Protein AF-A0A7U6GD95-F1 (afdb_monomer_lite)

Organism: Caldisericum exile (strain DSM 21853 / NBRC 104410 / AZM16c01) (NCBI:txid511051)

Foldseek 3Di:
DDPVPDPPVVLVCVQLVLLVCLQVLLVCLQPDFADDPHFLDDPLLNVDRVLSNVLSNVLSVLSNVVSVVSVVVSVVCVVLVPDPVVSVCCSPVVVVVSSVVSRVSSVVVSCVVVVVPDPAPPCPPVNVVVVVVVLVVVLVVLVVVLVVPPVADPVSNVLSVVSNVVSVVVVVVVVVCVVVPPDPNHPVCVVCVVVVVVCVVVSVVVSVVVVSVRVD

InterPro domains:
  IPR025962 SdpI/YhfL-like [PF13630] (32-106)

Radius of gyration: 19.95 Å; chains: 1; bounding box: 53×30×54 Å

Sequence (216 aa):
MSFKDLPFLDVFLIYYLVPFILIIGGIGMLQVKQNEWFGLRTPATLSDPEVWDKANKVTAIWSIVVGIVLLPFNITSYLLKWPIWIQISLMIVIPIGLGIFGLIYSDRLKLQKNDITDKPFIISKSLVYAIFLISIFTIFVNISVFFVFLNSFIAVRICGMVVAILGIVFSILFLKDASLVDKDRTKNFEKHFLWFTIFTILWSLVSVGLAYVILR

Structure (mmCIF, N/CA/C/O backbone):
data_AF-A0A7U6GD95-F1
#
_entry.id   AF-A0A7U6GD95-F1
#
loop_
_atom_site.group_PDB
_atom_site.id
_atom_site.type_symbol
_atom_site.label_atom_id
_atom_site.label_alt_id
_atom_site.label_comp_id
_atom_site.label_asym_id
_atom_site.label_entity_id
_atom_site.label_seq_id
_atom_site.pdbx_PDB_ins_code
_atom_site.Cartn_x
_atom_site.Cartn_y
_atom_site.Cartn_z
_atom_site.occupancy
_atom_site.B_iso_or_equiv
_atom_site.auth_seq_id
_atom_site.auth_comp_id
_atom_site.auth_asym_id
_atom_site.auth_atom_id
_atom_site.pdbx_PDB_model_num
ATOM 1 N N . MET A 1 1 ? 21.225 8.082 -15.593 1.00 49.31 1 MET A N 1
ATOM 2 C CA . MET A 1 1 ? 21.919 6.823 -15.258 1.00 49.31 1 MET A CA 1
ATOM 3 C C . MET A 1 1 ? 21.091 5.682 -15.821 1.00 49.31 1 MET A C 1
ATOM 5 O O . MET A 1 1 ? 19.883 5.675 -15.599 1.00 49.31 1 MET A O 1
ATOM 9 N N . SER A 1 2 ? 21.679 4.824 -16.650 1.00 50.16 2 SER A N 1
ATOM 10 C CA . SER A 1 2 ? 20.979 3.688 -17.259 1.00 50.16 2 SER A CA 1
ATOM 11 C C . SER A 1 2 ? 20.877 2.549 -16.241 1.00 50.16 2 SER A C 1
ATOM 13 O O . SER A 1 2 ? 21.751 2.400 -15.395 1.00 50.16 2 SER A O 1
ATOM 15 N N . PHE A 1 3 ? 19.840 1.706 -16.324 1.00 51.22 3 PHE A N 1
ATOM 16 C CA . PHE A 1 3 ? 19.663 0.537 -15.439 1.00 51.22 3 PHE A CA 1
ATOM 17 C C . PHE A 1 3 ? 20.840 -0.452 -15.514 1.00 51.22 3 PHE A C 1
ATOM 19 O O . PHE A 1 3 ? 21.040 -1.262 -14.619 1.00 51.22 3 PHE A O 1
ATOM 26 N N . LYS A 1 4 ? 21.624 -0.375 -16.594 1.00 54.81 4 LYS A N 1
ATOM 27 C CA . LYS A 1 4 ? 22.848 -1.160 -16.789 1.00 54.81 4 LYS A CA 1
ATOM 28 C C . LYS A 1 4 ? 24.001 -0.718 -15.882 1.00 54.81 4 LYS A C 1
ATOM 30 O O . LYS A 1 4 ? 24.933 -1.492 -15.705 1.00 54.81 4 LYS A O 1
ATOM 35 N N . ASP A 1 5 ? 23.929 0.497 -15.339 1.00 62.84 5 ASP A N 1
ATOM 36 C CA . ASP A 1 5 ? 25.022 1.130 -14.597 1.00 62.84 5 ASP A CA 1
ATOM 37 C C . ASP A 1 5 ? 24.849 0.982 -13.076 1.00 62.84 5 ASP A C 1
ATOM 39 O O . ASP A 1 5 ? 25.781 1.253 -12.323 1.00 62.84 5 ASP A O 1
ATOM 43 N N . LEU A 1 6 ? 23.659 0.570 -12.617 1.00 61.88 6 LEU A N 1
ATOM 44 C CA . LEU A 1 6 ? 23.408 0.263 -11.212 1.00 61.88 6 LEU A CA 1
ATOM 45 C C . LEU A 1 6 ? 23.772 -1.201 -10.936 1.00 61.88 6 LEU A C 1
ATOM 47 O O . LEU A 1 6 ? 23.336 -2.084 -11.685 1.00 61.88 6 LEU A O 1
ATOM 51 N N . PRO A 1 7 ? 24.523 -1.489 -9.860 1.00 71.62 7 PRO A N 1
ATOM 52 C CA . PRO A 1 7 ? 24.765 -2.855 -9.432 1.00 71.62 7 PRO A CA 1
ATOM 53 C C . PRO A 1 7 ? 23.431 -3.579 -9.261 1.00 71.62 7 PRO A C 1
ATOM 55 O O . PRO A 1 7 ? 22.519 -3.079 -8.602 1.00 71.62 7 PRO A O 1
ATOM 58 N N . PHE A 1 8 ? 23.321 -4.779 -9.836 1.00 66.38 8 PHE A N 1
ATOM 59 C CA . PHE A 1 8 ? 22.145 -5.646 -9.697 1.00 66.38 8 PHE A CA 1
ATOM 60 C C . PHE A 1 8 ? 21.680 -5.758 -8.235 1.00 66.38 8 PHE A C 1
ATOM 62 O O . PHE A 1 8 ? 20.483 -5.763 -7.963 1.00 66.38 8 PHE A O 1
ATOM 69 N N . LEU A 1 9 ? 22.639 -5.774 -7.306 1.00 70.56 9 LEU A N 1
ATOM 70 C CA . LEU A 1 9 ? 22.416 -5.849 -5.869 1.00 70.56 9 LEU A CA 1
ATOM 71 C C . LEU A 1 9 ? 21.641 -4.645 -5.299 1.00 70.56 9 LEU A C 1
ATOM 73 O O . LEU A 1 9 ? 20.765 -4.844 -4.464 1.00 70.56 9 LEU A O 1
ATOM 77 N N . ASP A 1 10 ? 21.918 -3.424 -5.761 1.00 69.38 10 ASP A N 1
ATOM 78 C CA . ASP A 1 10 ? 21.345 -2.192 -5.194 1.00 69.38 10 ASP A CA 1
ATOM 79 C C . ASP A 1 10 ? 19.882 -2.024 -5.602 1.00 69.38 10 ASP A C 1
ATOM 81 O O . ASP A 1 10 ? 19.007 -1.729 -4.788 1.00 69.38 10 ASP A O 1
ATOM 85 N N . VAL A 1 11 ? 19.616 -2.299 -6.878 1.00 66.62 11 VAL A N 1
ATOM 86 C CA . VAL A 1 11 ? 18.275 -2.415 -7.454 1.00 66.62 11 VAL A CA 1
ATOM 87 C C . VAL A 1 11 ? 17.499 -3.474 -6.675 1.00 66.62 11 VAL A C 1
ATOM 89 O O . VAL A 1 11 ? 16.437 -3.191 -6.127 1.00 66.62 11 VAL A O 1
ATOM 92 N N . PHE A 1 12 ? 18.056 -4.677 -6.547 1.00 72.00 12 PHE A N 1
ATOM 93 C CA . PHE A 1 12 ? 17.405 -5.778 -5.848 1.00 72.00 12 PHE A CA 1
ATOM 94 C C . PHE A 1 12 ? 17.077 -5.401 -4.392 1.00 72.00 12 PHE A C 1
ATOM 96 O O . PHE A 1 12 ? 15.914 -5.429 -3.999 1.00 72.00 12 PHE A O 1
ATOM 103 N N . LEU A 1 13 ? 18.046 -4.945 -3.600 1.00 76.81 13 LEU A N 1
ATOM 104 C CA . LEU A 1 13 ? 17.827 -4.598 -2.192 1.00 76.81 13 LEU A CA 1
ATOM 105 C C . LEU A 1 13 ? 16.694 -3.585 -2.000 1.00 76.81 13 LEU A C 1
ATOM 107 O O . LEU A 1 13 ? 15.819 -3.809 -1.164 1.00 76.81 13 LEU A O 1
ATOM 111 N N . ILE A 1 14 ? 16.650 -2.526 -2.809 1.00 76.19 14 ILE A N 1
ATOM 112 C CA . ILE A 1 14 ? 15.602 -1.503 -2.711 1.00 76.19 14 ILE A CA 1
ATOM 113 C C . ILE A 1 14 ? 14.230 -2.079 -3.101 1.00 76.19 14 ILE A C 1
ATOM 115 O O . ILE A 1 14 ? 13.242 -1.825 -2.405 1.00 76.19 14 ILE A O 1
ATOM 119 N N . TYR A 1 15 ? 14.153 -2.900 -4.158 1.00 80.75 15 TYR A N 1
ATOM 120 C CA . TYR A 1 15 ? 12.879 -3.461 -4.629 1.00 80.75 15 TYR A CA 1
ATOM 121 C C . TYR A 1 15 ? 12.298 -4.543 -3.723 1.00 80.75 15 TYR A C 1
ATOM 123 O O . TYR A 1 15 ? 11.085 -4.749 -3.700 1.00 80.75 15 TYR A O 1
ATOM 131 N N . TYR A 1 16 ? 13.118 -5.237 -2.949 1.00 89.25 16 TYR A N 1
ATOM 132 C CA . TYR A 1 16 ? 12.609 -6.245 -2.023 1.00 89.25 16 TYR A CA 1
ATOM 133 C C . TYR A 1 16 ? 12.348 -5.681 -0.629 1.00 89.25 16 TYR A C 1
ATOM 135 O O . TYR A 1 16 ? 11.483 -6.200 0.078 1.00 89.25 16 TYR A O 1
ATOM 143 N N . LEU A 1 17 ? 13.005 -4.579 -0.256 1.00 90.00 17 LEU A N 1
ATOM 144 C CA . LEU A 1 17 ? 12.866 -3.982 1.068 1.00 90.00 17 LEU A CA 1
ATOM 145 C C . LEU A 1 17 ? 11.416 -3.606 1.394 1.00 90.00 17 LEU A C 1
ATOM 147 O O . LEU A 1 17 ? 10.918 -3.994 2.446 1.00 90.00 17 LEU A O 1
ATOM 151 N N . VAL A 1 18 ? 10.713 -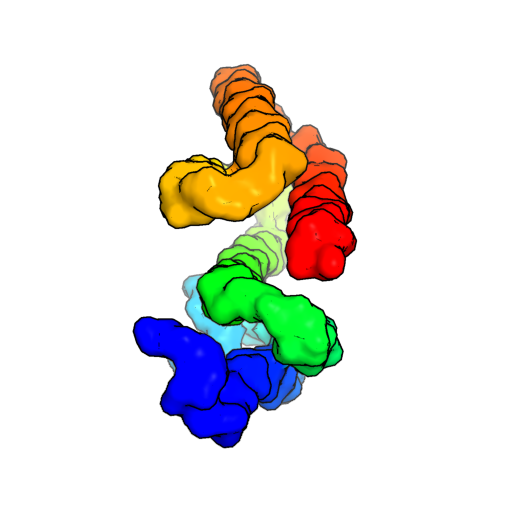2.899 0.503 1.00 90.81 18 VAL A N 1
ATOM 152 C CA . VAL A 1 18 ? 9.328 -2.463 0.773 1.00 90.81 18 VAL A CA 1
ATOM 153 C C . VAL A 1 18 ? 8.364 -3.652 0.938 1.00 90.81 18 VAL A C 1
ATOM 155 O O . VAL A 1 18 ? 7.685 -3.701 1.964 1.00 90.81 18 VAL A O 1
ATOM 158 N N . PRO A 1 19 ? 8.305 -4.644 0.024 1.00 93.12 19 PRO A N 1
ATOM 159 C CA . PRO A 1 19 ? 7.495 -5.846 0.222 1.00 93.12 19 PRO A CA 1
ATOM 160 C C . PRO A 1 19 ? 7.826 -6.588 1.519 1.00 93.12 19 PRO A C 1
ATOM 162 O O . PRO A 1 19 ? 6.913 -6.989 2.238 1.00 93.12 19 PRO A O 1
ATOM 165 N N . PHE A 1 20 ? 9.114 -6.725 1.858 1.00 95.12 20 PHE A N 1
ATOM 166 C CA . PHE A 1 20 ? 9.522 -7.365 3.108 1.00 95.12 20 PHE A CA 1
ATOM 167 C C . PHE A 1 20 ? 9.070 -6.576 4.336 1.00 95.12 20 PHE A C 1
ATOM 169 O O . PHE A 1 20 ? 8.547 -7.180 5.270 1.00 95.12 20 PHE A O 1
ATOM 176 N N . ILE A 1 21 ? 9.196 -5.247 4.332 1.00 95.38 21 ILE A N 1
ATOM 177 C CA . ILE A 1 21 ? 8.682 -4.389 5.408 1.00 95.38 21 ILE A CA 1
ATOM 178 C C . ILE A 1 21 ? 7.167 -4.560 5.554 1.00 95.38 21 ILE A C 1
ATOM 180 O O . ILE A 1 21 ? 6.685 -4.671 6.677 1.00 95.38 21 ILE A O 1
ATOM 184 N N . LEU A 1 22 ? 6.412 -4.624 4.454 1.00 95.81 22 LEU A N 1
ATOM 185 C CA . LEU A 1 22 ? 4.962 -4.832 4.504 1.00 95.81 22 LEU A CA 1
ATOM 186 C C . LEU A 1 22 ? 4.590 -6.203 5.081 1.00 95.81 22 LEU A C 1
ATOM 188 O O . LEU A 1 22 ? 3.677 -6.291 5.901 1.00 95.81 22 LEU A O 1
ATOM 192 N N . ILE A 1 23 ? 5.304 -7.263 4.693 1.00 97.50 23 ILE A N 1
ATOM 193 C CA . ILE A 1 23 ? 5.062 -8.623 5.193 1.00 97.50 23 ILE A CA 1
ATOM 194 C C . ILE A 1 23 ? 5.436 -8.723 6.671 1.00 97.50 23 ILE A C 1
ATOM 196 O O . ILE A 1 23 ? 4.603 -9.103 7.488 1.00 97.50 23 ILE A O 1
ATOM 200 N N . ILE A 1 24 ? 6.671 -8.368 7.032 1.00 97.50 24 ILE A N 1
ATOM 201 C CA . ILE A 1 24 ? 7.178 -8.476 8.407 1.00 97.50 24 ILE A CA 1
ATOM 202 C C . ILE A 1 24 ? 6.403 -7.530 9.326 1.00 97.50 24 ILE A C 1
ATOM 204 O O . ILE A 1 24 ? 5.964 -7.930 10.404 1.00 97.50 24 ILE A O 1
ATOM 208 N N . GLY A 1 25 ? 6.181 -6.292 8.880 1.00 96.38 25 GLY A N 1
ATOM 209 C CA . GLY A 1 25 ? 5.382 -5.303 9.593 1.00 96.38 25 GLY A CA 1
ATOM 210 C C . GLY A 1 25 ? 3.948 -5.780 9.798 1.00 96.38 25 GLY A C 1
ATOM 211 O O . GLY A 1 25 ? 3.444 -5.737 10.917 1.00 96.38 25 GLY A O 1
ATOM 212 N N . GLY A 1 26 ? 3.319 -6.324 8.754 1.00 97.19 26 GLY A N 1
ATOM 213 C CA . GLY A 1 26 ? 1.990 -6.917 8.847 1.00 97.19 26 GLY A CA 1
ATOM 214 C C . GLY A 1 26 ? 1.938 -8.094 9.825 1.00 97.19 26 GLY A C 1
ATOM 215 O O . GLY A 1 26 ? 1.063 -8.124 10.683 1.00 97.19 26 GLY A O 1
ATOM 216 N N . ILE A 1 27 ? 2.901 -9.020 9.789 1.00 97.69 27 ILE A N 1
ATOM 217 C CA . ILE A 1 27 ? 2.973 -10.135 10.752 1.00 97.69 27 ILE A CA 1
ATOM 218 C C . ILE A 1 27 ? 3.082 -9.604 12.186 1.00 97.69 27 ILE A C 1
ATOM 220 O O . ILE A 1 27 ? 2.337 -10.049 13.059 1.00 97.69 27 ILE A O 1
ATOM 224 N N . GLY A 1 28 ? 3.950 -8.618 12.429 1.00 96.75 28 GLY A N 1
ATOM 225 C CA . GLY A 1 28 ? 4.064 -7.981 13.741 1.00 96.75 28 GLY A CA 1
ATOM 226 C C . GLY A 1 28 ? 2.746 -7.344 14.192 1.00 96.75 28 GLY A C 1
ATOM 227 O O . GLY A 1 28 ? 2.348 -7.472 15.349 1.00 96.75 28 GLY A O 1
ATOM 228 N N . MET A 1 29 ? 2.030 -6.689 13.274 1.00 96.44 29 MET A N 1
ATOM 229 C CA . MET A 1 29 ? 0.760 -6.016 13.561 1.00 96.44 29 MET A CA 1
ATOM 230 C C . MET A 1 29 ? -0.361 -6.981 13.972 1.00 96.44 29 MET A C 1
ATOM 232 O O . MET A 1 29 ? -1.275 -6.562 14.677 1.00 96.44 29 MET A O 1
ATOM 236 N N . LEU A 1 30 ? -0.296 -8.263 13.590 1.00 95.31 30 LEU A N 1
ATOM 237 C CA . LEU A 1 30 ? -1.271 -9.277 14.018 1.00 95.31 30 LEU A CA 1
ATOM 238 C C . LEU A 1 30 ? -1.189 -9.602 15.514 1.00 95.31 30 LEU A C 1
ATOM 240 O O . LEU A 1 30 ? -2.166 -10.084 16.086 1.00 95.31 30 LEU A O 1
ATOM 244 N N . GLN A 1 31 ? -0.023 -9.392 16.126 1.00 94.19 31 GLN A N 1
ATOM 245 C CA . GLN A 1 31 ? 0.276 -9.840 17.489 1.00 94.19 31 GLN A CA 1
ATOM 246 C C . GLN A 1 31 ? 0.434 -8.681 18.477 1.00 94.19 31 GLN A C 1
ATOM 248 O O . GLN A 1 31 ? 0.415 -8.891 19.691 1.00 94.19 31 GLN A O 1
ATOM 253 N N . VAL A 1 32 ? 0.614 -7.457 17.977 1.00 95.19 32 VAL A N 1
ATOM 254 C CA . VAL A 1 32 ? 0.946 -6.314 18.822 1.00 95.19 32 VAL A CA 1
ATOM 255 C C . VAL A 1 32 ? -0.276 -5.801 19.591 1.00 95.19 32 VAL A C 1
ATOM 257 O O . VAL A 1 32 ? -1.321 -5.469 19.025 1.00 95.19 32 VAL A O 1
ATOM 260 N N . LYS A 1 33 ? -0.126 -5.681 20.913 1.00 96.75 33 LYS A N 1
ATOM 261 C CA . LYS A 1 33 ? -1.097 -4.973 21.758 1.00 96.75 33 LYS A CA 1
ATOM 262 C C . LYS A 1 33 ? -1.050 -3.468 21.488 1.00 96.75 33 LYS A C 1
ATOM 264 O O . LYS A 1 33 ? -0.074 -2.961 20.934 1.00 96.75 33 LYS A O 1
ATOM 269 N N . GLN A 1 34 ? -2.098 -2.759 21.901 1.00 97.00 34 GLN A N 1
ATOM 270 C CA . GLN A 1 34 ? -2.181 -1.304 21.776 1.00 97.00 34 GLN A CA 1
ATOM 271 C C . GLN A 1 34 ? -0.943 -0.622 22.369 1.00 97.00 34 GLN A C 1
ATOM 273 O O . GLN A 1 34 ? -0.564 -0.891 23.507 1.00 97.00 34 GLN A O 1
ATOM 278 N N . ASN A 1 35 ? -0.286 0.215 21.565 1.00 95.81 35 ASN A N 1
ATOM 279 C CA . ASN A 1 35 ? 0.927 0.936 21.935 1.00 95.81 35 ASN A CA 1
ATOM 280 C C . ASN A 1 35 ? 1.116 2.168 21.028 1.00 95.81 35 ASN A C 1
ATOM 282 O O . ASN A 1 35 ? 0.468 2.297 19.991 1.00 95.81 35 ASN A O 1
ATOM 286 N N . GLU A 1 36 ? 2.029 3.066 21.389 1.00 93.69 36 GLU A N 1
ATOM 287 C CA . GLU A 1 36 ? 2.243 4.323 20.653 1.00 93.69 36 GLU A CA 1
ATOM 288 C C . GLU A 1 36 ? 3.301 4.237 19.541 1.00 93.69 36 GLU A C 1
ATOM 290 O O . GLU A 1 36 ? 3.498 5.196 18.793 1.00 93.69 36 GLU A O 1
ATOM 295 N N . TRP A 1 37 ? 3.969 3.095 19.380 1.00 92.44 37 TRP A N 1
ATOM 296 C CA . TRP A 1 37 ? 5.176 2.965 18.558 1.00 92.44 37 TRP A CA 1
ATOM 297 C C . TRP A 1 37 ? 4.960 2.175 17.268 1.00 92.44 37 TRP A C 1
ATOM 299 O O . TRP A 1 37 ? 5.535 2.517 16.236 1.00 92.44 37 TRP A O 1
ATOM 309 N N . PHE A 1 38 ? 4.121 1.143 17.300 1.00 94.56 38 PHE A N 1
ATOM 310 C CA . PHE A 1 38 ? 4.011 0.160 16.232 1.00 94.56 38 PHE A CA 1
ATOM 311 C C . PHE A 1 38 ? 2.559 -0.225 15.948 1.00 94.56 38 PHE A C 1
ATOM 313 O O . PHE A 1 38 ? 1.797 -0.510 16.870 1.00 94.56 38 PHE A O 1
ATOM 320 N N . GLY A 1 39 ? 2.209 -0.263 14.660 1.00 94.81 39 GLY A N 1
ATOM 321 C CA . GLY A 1 39 ? 0.867 -0.547 14.154 1.00 94.81 39 GLY A CA 1
ATOM 322 C C . GLY A 1 39 ? 0.173 0.658 13.518 1.00 94.81 39 GLY A C 1
ATOM 323 O O . GLY A 1 39 ? 0.759 1.726 13.322 1.00 94.81 39 GLY A O 1
ATOM 324 N N . LEU A 1 40 ? -1.099 0.471 13.176 1.00 95.75 40 LEU A N 1
ATOM 325 C CA . LEU A 1 40 ? -1.988 1.512 12.687 1.00 95.75 40 LEU A CA 1
ATOM 326 C C . LEU A 1 40 ? -2.364 2.435 13.852 1.00 95.75 40 LEU A C 1
ATOM 328 O O . LEU A 1 40 ? -3.197 2.093 14.694 1.00 95.75 40 LEU A O 1
ATOM 332 N N . ARG A 1 41 ? -1.742 3.614 13.884 1.00 94.38 41 ARG A N 1
ATOM 333 C CA . ARG A 1 41 ? -1.883 4.612 14.949 1.00 94.38 41 ARG A CA 1
ATOM 334 C C . ARG A 1 41 ? -2.751 5.764 14.474 1.00 94.38 41 ARG A C 1
ATOM 336 O O . ARG A 1 41 ? -2.276 6.698 13.835 1.00 94.38 41 ARG A O 1
ATOM 343 N N . THR A 1 42 ? -4.032 5.676 14.779 1.00 94.44 42 THR A N 1
ATOM 344 C CA . THR A 1 42 ? -5.013 6.721 14.501 1.00 94.44 42 THR A CA 1
ATOM 345 C C . THR A 1 42 ? -5.647 7.144 15.820 1.00 94.44 42 THR A C 1
ATOM 347 O O . THR A 1 42 ? -5.629 6.372 16.785 1.00 94.44 42 THR A O 1
ATOM 350 N N . PRO A 1 43 ? -6.247 8.343 15.905 1.00 94.62 43 PRO A N 1
ATOM 351 C CA . PRO A 1 43 ? -7.011 8.725 17.090 1.00 94.62 43 PRO A CA 1
ATOM 352 C C . PRO A 1 43 ? -8.110 7.711 17.441 1.00 94.62 43 PRO A C 1
ATOM 354 O O . PRO A 1 43 ? -8.476 7.577 18.606 1.00 94.62 43 PRO A O 1
ATOM 357 N N . ALA A 1 44 ? -8.636 6.980 16.449 1.00 92.00 44 ALA A N 1
ATOM 358 C CA . ALA A 1 44 ? -9.592 5.908 16.674 1.00 92.00 44 ALA A CA 1
ATOM 359 C C . ALA A 1 44 ? -8.944 4.679 17.328 1.00 92.00 44 ALA A C 1
ATOM 361 O O . ALA A 1 44 ? -9.407 4.254 18.388 1.00 92.00 44 ALA A O 1
ATOM 362 N N . THR A 1 45 ? -7.857 4.146 16.759 1.00 95.56 45 THR A N 1
ATOM 363 C CA . THR A 1 45 ? -7.190 2.952 17.304 1.00 95.56 45 THR A CA 1
ATOM 364 C C . THR A 1 45 ? -6.512 3.213 18.645 1.00 95.56 45 THR A C 1
ATOM 366 O O . THR A 1 45 ? -6.513 2.338 19.498 1.00 95.56 45 THR A O 1
ATOM 369 N N . LEU A 1 46 ? -5.960 4.403 18.886 1.00 96.31 46 LEU A N 1
ATOM 370 C CA . LEU A 1 46 ? -5.309 4.735 20.161 1.00 96.31 46 LEU A CA 1
ATOM 371 C C . LEU A 1 46 ? -6.304 4.997 21.299 1.00 96.31 46 LEU A C 1
ATOM 373 O O . LEU A 1 46 ? -5.948 4.860 22.462 1.00 96.31 46 LEU A O 1
ATOM 377 N N . SER A 1 47 ? -7.556 5.336 20.984 1.00 96.06 47 SER A N 1
ATOM 378 C CA . SER A 1 47 ? -8.578 5.574 22.011 1.00 96.06 47 SER A CA 1
ATOM 379 C C . SER A 1 47 ? -9.239 4.306 22.555 1.00 96.06 47 SER A C 1
ATOM 381 O O . SER A 1 47 ? -9.859 4.364 23.611 1.00 96.06 47 SER A O 1
ATOM 383 N N . ASP A 1 48 ? -9.149 3.182 21.836 1.00 95.81 48 ASP A N 1
ATOM 384 C CA . ASP A 1 48 ? -9.923 1.982 22.152 1.00 95.81 48 ASP A CA 1
ATOM 385 C C . ASP A 1 48 ? -9.162 0.692 21.776 1.00 95.81 48 ASP A C 1
ATOM 387 O O . ASP A 1 48 ? -8.906 0.463 20.587 1.00 95.81 48 ASP A O 1
ATOM 391 N N . PRO A 1 49 ? -8.829 -0.179 22.753 1.00 96.62 49 PRO A N 1
ATOM 392 C CA . PRO A 1 49 ? -8.095 -1.423 22.510 1.00 96.62 49 PRO A CA 1
ATOM 393 C C . PRO A 1 49 ? -8.788 -2.400 21.550 1.00 96.62 49 PRO A C 1
ATOM 395 O O . PRO A 1 49 ? -8.122 -3.166 20.855 1.00 96.62 49 PRO A O 1
ATOM 398 N N . GLU A 1 50 ? -10.119 -2.402 21.493 1.00 96.00 50 GLU A N 1
ATOM 399 C CA . GLU A 1 50 ? -10.870 -3.296 20.608 1.00 96.00 50 GLU A CA 1
ATOM 400 C C . GLU A 1 50 ? -10.831 -2.797 19.158 1.00 96.00 50 GLU A C 1
ATOM 402 O O . GLU A 1 50 ? -10.644 -3.583 18.224 1.00 96.00 50 GLU A O 1
ATOM 407 N N . VAL A 1 51 ? -10.960 -1.478 18.966 1.00 95.94 51 VAL A N 1
ATOM 408 C CA . VAL A 1 51 ? -10.794 -0.837 17.651 1.00 95.94 51 VAL A CA 1
ATOM 409 C C . VAL A 1 51 ? -9.358 -1.016 17.169 1.00 95.94 51 VAL A C 1
ATOM 411 O O . VAL A 1 51 ? -9.151 -1.326 15.995 1.00 95.94 51 VAL A O 1
ATOM 414 N N . TRP A 1 52 ? -8.374 -0.885 18.067 1.00 97.50 52 TRP A N 1
ATOM 415 C CA . TRP A 1 52 ? -6.974 -1.189 17.779 1.00 97.50 52 TRP A CA 1
ATOM 416 C C . TRP A 1 52 ? -6.805 -2.596 17.216 1.00 97.50 52 TRP A C 1
ATOM 418 O O . TRP A 1 52 ? -6.251 -2.739 16.127 1.00 97.50 52 TRP A O 1
ATOM 428 N N . ASP A 1 53 ? -7.275 -3.614 17.940 1.00 96.94 53 ASP A N 1
ATOM 429 C CA . ASP A 1 53 ? -7.083 -5.022 17.584 1.00 96.94 53 ASP A CA 1
ATOM 430 C C . ASP A 1 53 ? -7.712 -5.344 16.222 1.00 96.94 53 ASP A C 1
ATOM 432 O O . ASP A 1 53 ? -7.043 -5.862 15.324 1.00 96.94 53 ASP A O 1
ATOM 436 N N . LYS A 1 54 ? -8.970 -4.939 16.013 1.00 95.44 54 LYS A N 1
ATOM 437 C CA . LYS A 1 54 ? -9.684 -5.168 14.749 1.00 95.44 54 LYS A CA 1
ATOM 438 C C . LYS A 1 54 ? -9.037 -4.426 13.576 1.00 95.44 54 LYS A C 1
ATOM 440 O O . LYS A 1 54 ? -8.843 -5.016 12.511 1.00 95.44 54 LYS A O 1
ATOM 445 N N . ALA A 1 55 ? -8.697 -3.147 13.744 1.00 95.50 55 ALA A N 1
ATOM 446 C CA . ALA A 1 55 ? -8.130 -2.335 12.668 1.00 95.50 55 ALA A CA 1
ATOM 447 C C . ALA A 1 55 ? -6.711 -2.777 12.289 1.00 95.50 55 ALA A C 1
ATOM 449 O O . ALA A 1 55 ? -6.398 -2.878 11.097 1.00 95.50 55 ALA A O 1
ATOM 450 N N . ASN A 1 56 ? -5.872 -3.091 13.282 1.00 96.88 56 ASN A N 1
ATOM 451 C CA . ASN A 1 56 ? -4.525 -3.597 13.046 1.00 96.88 56 ASN A CA 1
ATOM 452 C C . ASN A 1 56 ? -4.554 -4.963 12.372 1.00 96.88 56 ASN A C 1
ATOM 454 O O . ASN A 1 56 ? -3.838 -5.129 11.394 1.00 96.88 56 ASN A O 1
ATOM 458 N N . LYS A 1 57 ? -5.417 -5.899 12.792 1.00 95.69 57 LYS A N 1
ATOM 459 C CA . LYS A 1 57 ? -5.524 -7.219 12.146 1.00 95.69 57 LYS A CA 1
ATOM 460 C C . LYS A 1 57 ? -5.905 -7.126 10.673 1.00 95.69 57 LYS A C 1
ATOM 462 O O . LYS A 1 57 ? -5.272 -7.759 9.835 1.00 95.69 57 LYS A O 1
ATOM 467 N N . VAL A 1 58 ? -6.902 -6.312 10.334 1.00 92.81 58 VAL A N 1
ATOM 468 C CA . VAL A 1 58 ? -7.323 -6.153 8.933 1.00 92.81 58 VAL A CA 1
ATOM 469 C C . VAL A 1 58 ? -6.232 -5.471 8.104 1.00 92.81 58 VAL A C 1
ATOM 471 O O . VAL A 1 58 ? -5.878 -5.960 7.033 1.00 92.81 58 VAL A O 1
ATOM 474 N N . THR A 1 59 ? -5.645 -4.385 8.610 1.00 93.69 59 THR A N 1
ATOM 475 C CA . THR A 1 59 ? -4.561 -3.667 7.914 1.00 93.69 59 THR A CA 1
ATOM 476 C C . THR A 1 59 ? -3.298 -4.526 7.783 1.00 93.69 59 THR A C 1
ATOM 478 O O . THR A 1 59 ? -2.604 -4.457 6.768 1.00 93.69 59 THR A O 1
ATOM 481 N N . ALA A 1 60 ? -3.020 -5.375 8.773 1.00 96.38 60 ALA A N 1
ATOM 482 C CA . ALA A 1 60 ? -1.940 -6.352 8.767 1.00 96.38 60 ALA A CA 1
ATOM 483 C C . ALA A 1 60 ? -2.121 -7.392 7.663 1.00 96.38 60 ALA A C 1
ATOM 485 O O . ALA A 1 60 ? -1.209 -7.592 6.865 1.00 96.38 60 ALA A O 1
ATOM 486 N N . ILE A 1 61 ? -3.305 -8.011 7.580 1.00 92.62 61 ILE A N 1
ATOM 487 C CA . ILE A 1 61 ? -3.627 -8.997 6.540 1.00 92.62 61 ILE A CA 1
ATOM 488 C C . ILE A 1 61 ? -3.436 -8.374 5.157 1.00 92.62 61 ILE A C 1
ATOM 490 O O . ILE A 1 61 ? -2.748 -8.951 4.317 1.00 92.62 61 ILE A O 1
ATOM 494 N N . TRP A 1 62 ? -3.973 -7.173 4.929 1.00 91.44 62 TRP A N 1
ATOM 495 C CA . TRP A 1 62 ? -3.812 -6.487 3.647 1.00 91.44 62 TRP A CA 1
ATOM 496 C C . TRP A 1 62 ? -2.360 -6.117 3.346 1.00 91.44 62 TRP A C 1
ATOM 498 O O . TRP A 1 62 ? -1.921 -6.307 2.215 1.00 91.44 62 TRP A O 1
ATOM 508 N N . SER A 1 63 ? -1.590 -5.666 4.339 1.00 94.12 63 SER A N 1
ATOM 509 C CA . SER A 1 63 ? -0.150 -5.414 4.179 1.00 94.12 63 SER A CA 1
ATOM 510 C C . SER A 1 63 ? 0.610 -6.679 3.769 1.00 94.12 63 SER A C 1
ATOM 512 O O . SER A 1 63 ? 1.408 -6.631 2.834 1.00 94.12 63 SER A O 1
ATOM 514 N N . ILE A 1 64 ? 0.319 -7.821 4.403 1.00 94.50 64 ILE A N 1
ATOM 515 C CA . ILE A 1 64 ? 0.931 -9.114 4.062 1.00 94.50 64 ILE A CA 1
ATOM 516 C C . ILE A 1 64 ? 0.561 -9.521 2.635 1.00 94.50 64 ILE A C 1
ATOM 518 O O . ILE A 1 64 ? 1.450 -9.827 1.843 1.00 94.50 64 ILE A O 1
ATOM 522 N N . VAL A 1 65 ? -0.730 -9.495 2.286 1.00 90.94 65 VAL A N 1
ATOM 523 C CA . VAL A 1 65 ? -1.220 -9.863 0.945 1.00 90.94 65 VAL A CA 1
ATOM 524 C C . VAL A 1 65 ? -0.554 -9.001 -0.123 1.00 90.94 65 VAL A C 1
ATOM 526 O O . VAL A 1 65 ? -0.018 -9.524 -1.097 1.00 90.94 65 VAL A O 1
ATOM 529 N N . VAL A 1 66 ? -0.531 -7.685 0.078 1.00 90.19 66 VAL A N 1
ATOM 530 C CA . VAL A 1 66 ? 0.100 -6.741 -0.845 1.00 90.19 66 VAL A CA 1
ATOM 531 C C . VAL A 1 66 ? 1.600 -6.993 -0.974 1.00 90.19 66 VAL A C 1
ATOM 533 O O . VAL A 1 66 ? 2.115 -7.014 -2.089 1.00 90.19 66 VAL A O 1
ATOM 536 N N . GLY A 1 67 ? 2.307 -7.200 0.138 1.00 92.75 67 GLY A N 1
ATOM 537 C CA . GLY A 1 67 ? 3.733 -7.504 0.105 1.00 92.75 67 GLY A CA 1
ATOM 538 C C . GLY A 1 67 ? 4.022 -8.800 -0.658 1.00 92.75 67 GLY A C 1
ATOM 539 O O . GLY A 1 67 ? 4.895 -8.813 -1.523 1.00 92.75 67 GLY A O 1
ATOM 540 N N . ILE A 1 68 ? 3.236 -9.858 -0.429 1.00 91.12 68 ILE A N 1
ATOM 541 C CA . ILE A 1 68 ? 3.346 -11.127 -1.165 1.00 91.12 68 ILE A CA 1
ATOM 542 C C . ILE A 1 68 ? 3.099 -10.924 -2.662 1.00 91.12 68 ILE A C 1
ATOM 544 O O . ILE A 1 68 ? 3.816 -11.513 -3.459 1.00 91.12 68 ILE A O 1
ATOM 548 N N . VAL A 1 69 ? 2.131 -10.090 -3.056 1.00 86.94 69 VAL A N 1
ATOM 549 C CA . VAL A 1 69 ? 1.841 -9.785 -4.471 1.00 86.94 69 VAL A CA 1
ATOM 550 C C . VAL A 1 69 ? 2.950 -8.949 -5.116 1.00 86.94 69 VAL A C 1
ATOM 552 O O . VAL A 1 69 ? 3.283 -9.161 -6.283 1.00 86.94 69 VAL A O 1
ATOM 555 N N . LEU A 1 70 ? 3.562 -8.025 -4.372 1.00 87.94 70 LEU A N 1
ATOM 556 C CA . LEU A 1 70 ? 4.639 -7.178 -4.887 1.00 87.94 70 LEU A CA 1
ATOM 557 C C . LEU A 1 70 ? 5.940 -7.947 -5.156 1.00 87.94 70 LEU A C 1
ATOM 559 O O . LEU A 1 70 ? 6.671 -7.579 -6.072 1.00 87.94 70 LEU A O 1
ATOM 563 N N . LEU A 1 71 ? 6.225 -9.026 -4.420 1.00 89.12 71 LEU A N 1
ATOM 564 C CA . LEU A 1 71 ? 7.413 -9.862 -4.641 1.00 89.12 71 LEU A CA 1
ATOM 565 C C . LEU A 1 71 ? 7.512 -10.427 -6.080 1.00 89.12 71 LEU A C 1
ATOM 567 O O . LEU A 1 71 ? 8.474 -10.095 -6.777 1.00 89.12 71 LEU A O 1
ATOM 571 N N . PRO A 1 72 ? 6.554 -11.236 -6.584 1.00 84.06 72 PRO A N 1
ATOM 572 C CA . PRO A 1 72 ? 6.594 -11.752 -7.950 1.00 84.06 72 PRO A CA 1
ATOM 573 C C . PRO A 1 72 ? 6.421 -10.643 -8.987 1.00 84.06 72 PRO A C 1
ATOM 575 O O . PRO A 1 72 ? 6.954 -10.751 -10.092 1.00 84.06 72 PRO A O 1
ATOM 578 N N . PHE A 1 73 ? 5.722 -9.560 -8.641 1.00 85.12 73 PHE A N 1
ATOM 579 C CA . PHE A 1 73 ? 5.596 -8.403 -9.515 1.00 85.12 73 PHE A CA 1
ATOM 580 C C . PHE A 1 73 ? 6.954 -7.740 -9.773 1.00 85.12 73 PHE A C 1
ATOM 582 O O . PHE A 1 73 ? 7.273 -7.471 -10.927 1.00 85.12 73 PHE A O 1
ATOM 589 N N . ASN A 1 74 ? 7.786 -7.567 -8.742 1.00 84.88 74 ASN A N 1
ATOM 590 C CA . ASN A 1 74 ? 9.135 -7.011 -8.877 1.00 84.88 74 ASN A CA 1
ATOM 591 C C . ASN A 1 74 ? 10.079 -7.945 -9.653 1.00 84.88 74 ASN A C 1
ATOM 593 O O . ASN A 1 74 ? 10.865 -7.478 -10.480 1.00 84.88 74 ASN A O 1
ATOM 597 N N . ILE A 1 75 ? 9.971 -9.268 -9.455 1.00 82.44 75 ILE A N 1
ATOM 598 C CA . ILE A 1 75 ? 10.683 -10.260 -10.285 1.00 82.44 75 ILE A CA 1
ATOM 599 C C . ILE A 1 75 ? 10.281 -10.087 -11.751 1.00 82.44 75 ILE A C 1
ATOM 601 O O . ILE A 1 75 ? 11.132 -9.975 -12.633 1.00 82.44 75 ILE A O 1
ATOM 605 N N . THR A 1 76 ? 8.976 -10.034 -12.011 1.00 79.75 76 THR A N 1
ATOM 606 C CA . THR A 1 76 ? 8.431 -9.908 -13.363 1.00 79.75 76 THR A CA 1
ATOM 607 C C . THR A 1 76 ? 8.877 -8.595 -13.995 1.00 79.75 76 THR A C 1
ATOM 609 O O . THR A 1 76 ? 9.432 -8.600 -15.088 1.00 79.75 76 THR A O 1
ATOM 612 N N . SER A 1 77 ? 8.745 -7.469 -13.296 1.00 80.56 77 SER A N 1
ATOM 613 C CA . SER A 1 77 ? 9.150 -6.163 -13.814 1.00 80.56 77 SER A CA 1
ATOM 614 C C . SER A 1 77 ? 10.646 -6.100 -14.129 1.00 80.56 77 SER A C 1
ATOM 616 O O . SER A 1 77 ? 11.031 -5.447 -15.099 1.00 80.56 77 SER A O 1
ATOM 618 N N . TYR A 1 78 ? 11.486 -6.794 -13.353 1.00 79.38 78 TYR A N 1
ATOM 619 C CA . TYR A 1 78 ? 12.911 -6.940 -13.641 1.00 79.38 78 TYR A CA 1
ATOM 620 C C . TYR A 1 78 ? 13.159 -7.767 -14.913 1.00 79.38 78 TYR A C 1
ATOM 622 O O . TYR A 1 78 ? 13.837 -7.295 -15.827 1.00 79.38 78 TYR A O 1
ATOM 630 N N . LEU A 1 79 ? 12.573 -8.967 -15.014 1.00 78.81 79 LEU A N 1
ATOM 631 C CA . LEU A 1 79 ? 12.736 -9.857 -16.174 1.00 78.81 79 LEU A CA 1
ATOM 632 C C . LEU A 1 79 ? 12.234 -9.214 -17.474 1.00 78.81 79 LEU A C 1
ATOM 634 O O . LEU A 1 79 ? 12.840 -9.368 -18.536 1.00 78.81 79 LEU A O 1
ATOM 638 N N . LEU A 1 80 ? 11.148 -8.452 -17.376 1.00 80.38 80 LEU A N 1
ATOM 639 C CA . LEU A 1 80 ? 10.530 -7.719 -18.474 1.00 80.38 80 LEU A CA 1
ATOM 640 C C . LEU A 1 80 ? 11.182 -6.350 -18.740 1.00 80.38 80 LEU A C 1
ATOM 642 O O . LEU A 1 80 ? 10.750 -5.646 -19.652 1.00 80.38 80 LEU A O 1
ATOM 646 N N . LYS A 1 81 ? 12.221 -5.977 -17.978 1.00 81.69 81 LYS A N 1
ATOM 647 C CA . LYS A 1 81 ? 12.975 -4.715 -18.099 1.00 81.69 81 LYS A CA 1
ATOM 648 C C . LYS A 1 81 ? 12.085 -3.473 -18.084 1.00 81.69 81 LYS A C 1
ATOM 650 O O . LYS A 1 81 ? 12.280 -2.541 -18.866 1.00 81.69 81 LYS A O 1
ATOM 655 N N . TRP A 1 82 ? 11.089 -3.460 -17.207 1.00 76.25 82 TRP A N 1
ATOM 656 C CA . TRP A 1 82 ? 10.195 -2.317 -17.100 1.00 76.25 82 TRP A CA 1
ATOM 657 C C . TRP A 1 82 ? 10.930 -1.057 -16.641 1.00 76.25 82 TRP A C 1
ATOM 659 O O . TRP A 1 82 ? 11.895 -1.144 -15.876 1.00 76.25 82 TRP A O 1
ATOM 669 N N . PRO A 1 83 ? 10.454 0.128 -17.058 1.00 76.19 83 PRO A N 1
ATOM 670 C CA . PRO A 1 83 ? 11.003 1.383 -16.584 1.00 76.19 83 PRO A CA 1
ATOM 671 C C . PRO A 1 83 ? 10.966 1.496 -15.056 1.00 76.19 83 PRO A C 1
ATOM 673 O O . PRO A 1 83 ? 9.938 1.274 -14.415 1.00 76.19 83 PRO A O 1
ATOM 676 N N . ILE A 1 84 ? 12.092 1.918 -14.485 1.00 74.62 84 ILE A N 1
ATOM 677 C CA . ILE A 1 84 ? 12.321 1.985 -13.037 1.00 74.62 84 ILE A CA 1
ATOM 678 C C . ILE A 1 84 ? 11.296 2.853 -12.288 1.00 74.62 84 ILE A C 1
ATOM 680 O O . ILE A 1 84 ? 10.908 2.563 -11.158 1.00 74.62 84 ILE A O 1
ATOM 684 N N . TRP A 1 85 ? 10.800 3.904 -12.943 1.00 73.25 85 TRP A N 1
ATOM 685 C CA . TRP A 1 85 ? 9.826 4.827 -12.369 1.00 73.25 85 TRP A CA 1
ATOM 686 C C . TRP A 1 85 ? 8.454 4.177 -12.141 1.00 73.25 85 TRP A C 1
ATOM 688 O O . TRP A 1 85 ? 7.765 4.564 -11.199 1.00 73.25 85 TRP A O 1
ATOM 698 N N . ILE A 1 86 ? 8.069 3.164 -12.932 1.00 75.25 86 ILE A N 1
ATOM 699 C CA . ILE A 1 86 ? 6.821 2.409 -12.717 1.00 75.25 86 ILE A CA 1
ATOM 700 C C . ILE A 1 86 ? 6.902 1.662 -11.385 1.00 75.25 86 ILE A C 1
ATOM 702 O O . ILE A 1 86 ? 5.979 1.722 -10.576 1.00 75.25 86 ILE A O 1
ATOM 706 N N . GLN A 1 87 ? 8.036 1.007 -11.139 1.00 76.31 87 GLN A N 1
ATOM 707 C CA . GLN A 1 87 ? 8.273 0.238 -9.920 1.00 76.31 87 GLN A CA 1
ATOM 708 C C . GLN A 1 87 ? 8.268 1.166 -8.701 1.00 76.31 87 GLN A C 1
ATOM 710 O O . GLN A 1 87 ? 7.502 0.940 -7.769 1.00 76.31 87 GLN A O 1
ATOM 715 N N . ILE A 1 88 ? 9.030 2.267 -8.747 1.00 77.81 88 ILE A N 1
ATOM 716 C CA . ILE A 1 88 ? 9.065 3.274 -7.670 1.00 77.81 88 ILE A CA 1
ATOM 717 C C . ILE A 1 88 ? 7.661 3.825 -7.380 1.00 77.81 88 ILE A C 1
ATOM 719 O O . ILE A 1 88 ? 7.272 3.939 -6.220 1.00 77.81 88 ILE A O 1
ATOM 723 N N . SER A 1 89 ? 6.878 4.128 -8.421 1.00 76.19 89 SER A N 1
ATOM 724 C CA . SER A 1 89 ? 5.517 4.653 -8.254 1.00 76.19 89 SER A CA 1
ATOM 725 C C . SER A 1 89 ? 4.631 3.667 -7.493 1.00 76.19 89 SER A C 1
ATOM 727 O O . SER A 1 89 ? 3.965 4.050 -6.535 1.00 76.19 89 SER A O 1
ATOM 729 N N . LEU A 1 90 ? 4.666 2.384 -7.859 1.00 79.56 90 LEU A N 1
ATOM 730 C CA . LEU A 1 90 ? 3.885 1.347 -7.183 1.00 79.56 90 LEU A CA 1
ATOM 731 C C . LEU A 1 90 ? 4.334 1.141 -5.734 1.00 79.56 90 LEU A C 1
ATOM 733 O O . LEU A 1 90 ? 3.491 1.022 -4.847 1.00 79.56 90 LEU A O 1
ATOM 737 N N . MET A 1 91 ? 5.643 1.184 -5.480 1.00 81.12 91 MET A N 1
ATOM 738 C CA . MET A 1 91 ? 6.207 1.065 -4.133 1.00 81.12 91 MET A CA 1
ATOM 739 C C . MET A 1 91 ? 5.798 2.188 -3.184 1.00 81.12 91 MET A C 1
ATOM 741 O O . MET A 1 91 ? 5.815 1.981 -1.977 1.00 81.12 91 MET A O 1
ATOM 745 N N . ILE A 1 92 ? 5.443 3.362 -3.702 1.00 81.69 92 ILE A N 1
ATOM 746 C CA . ILE A 1 92 ? 5.011 4.507 -2.893 1.00 81.69 92 ILE A CA 1
ATOM 747 C C . ILE A 1 92 ? 3.485 4.541 -2.785 1.00 81.69 92 ILE A C 1
ATOM 749 O O . ILE A 1 92 ? 2.934 4.663 -1.691 1.00 81.69 92 ILE A O 1
ATOM 753 N N . VAL A 1 93 ? 2.790 4.405 -3.915 1.00 81.19 93 VAL A N 1
ATOM 754 C CA . VAL A 1 93 ? 1.329 4.546 -3.987 1.00 81.19 93 VAL A CA 1
ATOM 755 C C . VAL A 1 93 ? 0.628 3.465 -3.172 1.00 81.19 93 VAL A C 1
ATOM 757 O O . VAL A 1 93 ? -0.343 3.756 -2.475 1.00 81.19 93 VAL A O 1
ATOM 760 N N . ILE A 1 94 ? 1.123 2.228 -3.217 1.00 85.50 94 ILE A N 1
ATOM 761 C CA . ILE A 1 94 ? 0.462 1.099 -2.565 1.00 85.50 94 ILE A CA 1
ATOM 762 C C . ILE A 1 94 ? 0.514 1.205 -1.026 1.00 85.50 94 ILE A C 1
ATOM 764 O O . ILE A 1 94 ? -0.553 1.130 -0.410 1.00 85.50 94 ILE A O 1
ATOM 768 N N . PRO A 1 95 ? 1.674 1.433 -0.373 1.00 85.25 95 PRO A N 1
ATOM 769 C CA . PRO A 1 95 ? 1.713 1.645 1.076 1.00 85.25 95 PRO A CA 1
ATOM 770 C C . PRO A 1 95 ? 0.891 2.851 1.539 1.00 85.25 95 PRO A C 1
ATOM 772 O O . PRO A 1 95 ? 0.219 2.771 2.566 1.00 85.25 95 PRO A O 1
ATOM 775 N N . ILE A 1 96 ? 0.888 3.949 0.771 1.00 85.19 96 ILE A N 1
ATOM 776 C CA . ILE A 1 96 ? 0.045 5.116 1.073 1.00 85.19 96 ILE A CA 1
ATOM 777 C C . ILE A 1 96 ? -1.436 4.725 1.021 1.00 85.19 96 ILE A C 1
ATOM 779 O O . ILE A 1 96 ? -2.189 5.043 1.942 1.00 85.19 96 ILE A O 1
ATOM 783 N N . GLY A 1 97 ? -1.848 3.993 -0.017 1.00 83.69 97 GLY A N 1
ATOM 784 C CA . GLY A 1 97 ? -3.210 3.481 -0.156 1.00 83.69 97 GLY A CA 1
ATOM 785 C C . GLY A 1 97 ? -3.628 2.595 1.019 1.00 83.69 97 GLY A C 1
ATOM 786 O O . GLY A 1 97 ? -4.718 2.780 1.559 1.00 83.69 97 GLY A O 1
ATOM 787 N N . LEU A 1 98 ? -2.747 1.698 1.475 1.00 86.62 98 LEU A N 1
ATOM 788 C CA . LEU A 1 98 ? -2.972 0.877 2.671 1.00 86.62 98 LEU A CA 1
ATOM 789 C C . LEU A 1 98 ? -3.115 1.722 3.943 1.00 86.62 98 LEU A C 1
ATOM 791 O O . LEU A 1 98 ? -4.001 1.454 4.754 1.00 86.62 98 LEU A O 1
ATOM 795 N N . GLY A 1 99 ? -2.291 2.760 4.108 1.00 85.75 99 GLY A N 1
ATOM 796 C CA . GLY A 1 99 ? -2.386 3.685 5.239 1.00 85.75 99 GLY A CA 1
ATOM 797 C C . GLY A 1 99 ? -3.717 4.439 5.267 1.00 85.75 99 GLY A C 1
ATOM 798 O O . GLY A 1 99 ? -4.374 4.502 6.307 1.00 85.75 99 GLY A O 1
ATOM 799 N N . ILE A 1 100 ? -4.156 4.951 4.113 1.00 86.62 100 ILE A N 1
ATOM 800 C CA . ILE A 1 100 ? -5.456 5.623 3.955 1.00 86.62 100 ILE A CA 1
ATOM 801 C C . ILE A 1 100 ? -6.606 4.648 4.233 1.00 86.62 100 ILE A C 1
ATOM 803 O O . ILE A 1 100 ? -7.544 4.990 4.952 1.00 86.62 100 ILE A O 1
ATOM 807 N N . PHE A 1 101 ? -6.532 3.428 3.701 1.00 86.56 101 PHE A N 1
ATOM 808 C CA . PHE A 1 101 ? -7.519 2.385 3.965 1.00 86.56 101 PHE A CA 1
ATOM 809 C C . PHE A 1 101 ? -7.626 2.078 5.465 1.00 86.56 101 PHE A C 1
ATOM 811 O O . PHE A 1 101 ? -8.731 2.083 6.008 1.00 86.56 101 PHE A O 1
ATOM 818 N N . GLY A 1 102 ? -6.493 1.878 6.145 1.00 88.31 102 GLY A N 1
ATOM 819 C CA . GLY A 1 102 ? -6.449 1.634 7.586 1.00 88.31 102 GLY A CA 1
ATOM 820 C C . GLY A 1 102 ? -7.072 2.780 8.386 1.00 88.31 102 GLY A C 1
ATOM 821 O O . GLY A 1 102 ? -7.908 2.533 9.257 1.00 88.31 102 GLY A O 1
ATOM 822 N N . LEU A 1 103 ? -6.740 4.030 8.042 1.00 89.12 103 LEU A N 1
ATOM 823 C CA . LEU A 1 103 ? -7.348 5.231 8.629 1.00 89.12 103 LEU A CA 1
ATOM 824 C C . LEU A 1 103 ? -8.878 5.180 8.549 1.00 89.12 103 LEU A C 1
ATOM 826 O O . LEU A 1 103 ? -9.544 5.162 9.586 1.00 89.12 103 LEU A O 1
ATOM 830 N N . ILE A 1 104 ? -9.423 5.050 7.335 1.00 86.00 1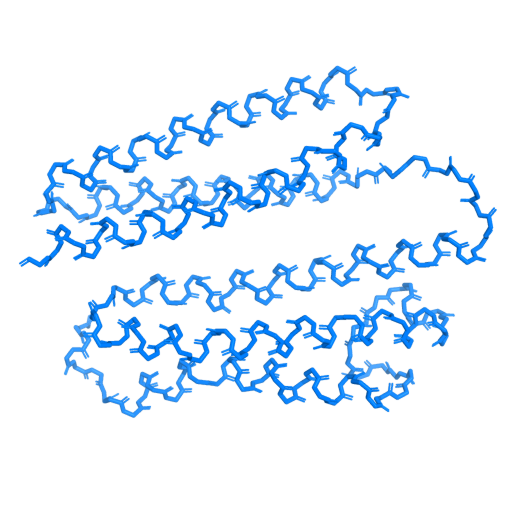04 ILE A N 1
ATOM 831 C CA . ILE A 1 104 ? -10.873 5.008 7.093 1.00 86.00 104 ILE A CA 1
ATOM 832 C C . ILE A 1 104 ? -11.527 3.842 7.842 1.00 86.00 104 ILE A C 1
ATOM 834 O O . ILE A 1 104 ? -12.594 3.999 8.436 1.00 86.00 104 ILE A O 1
ATOM 838 N N . TYR A 1 105 ? -10.904 2.664 7.811 1.00 85.56 105 TYR A N 1
ATOM 839 C CA . TYR A 1 105 ? -11.435 1.468 8.456 1.00 85.56 105 TYR A CA 1
ATOM 840 C C . TYR A 1 105 ? -11.497 1.620 9.982 1.00 85.56 105 TYR A C 1
ATOM 842 O O . TYR A 1 105 ? -12.509 1.280 10.597 1.00 85.56 105 TYR A O 1
ATOM 850 N N . SER A 1 106 ? -10.454 2.187 10.595 1.00 91.38 106 SER A N 1
ATOM 851 C CA . SER A 1 106 ? -10.417 2.418 12.042 1.00 91.38 106 SER A CA 1
ATOM 852 C C . SER A 1 106 ? -11.475 3.417 12.515 1.00 91.38 106 SER A C 1
ATOM 854 O O . SER A 1 106 ? -12.136 3.175 13.527 1.00 91.38 106 SER A O 1
ATOM 856 N N . ASP A 1 107 ? -11.706 4.489 11.754 1.00 89.31 107 ASP A N 1
ATOM 857 C CA . ASP A 1 107 ? -12.746 5.472 12.065 1.00 89.31 107 ASP A CA 1
ATOM 858 C C . ASP A 1 107 ? -14.145 4.844 11.975 1.00 89.31 107 ASP A C 1
ATOM 860 O O . ASP A 1 107 ? -14.990 5.075 12.844 1.00 89.31 107 ASP A O 1
ATOM 864 N N . ARG A 1 108 ? -14.380 3.979 10.976 1.00 81.81 108 ARG A N 1
ATOM 865 C CA . ARG A 1 108 ? -15.643 3.231 10.832 1.00 81.81 108 ARG A CA 1
ATOM 866 C C . ARG A 1 108 ? -15.901 2.313 12.022 1.00 81.81 108 ARG A C 1
ATOM 868 O O . ARG A 1 108 ? -17.010 2.314 12.551 1.00 81.81 108 ARG A O 1
ATOM 875 N N . LEU A 1 109 ? -14.888 1.572 12.468 1.00 88.06 109 LEU A N 1
ATOM 876 C CA . LEU A 1 109 ? -15.012 0.691 13.631 1.00 88.06 109 LEU A CA 1
ATOM 877 C C . LEU A 1 109 ? -15.383 1.465 14.902 1.00 88.06 109 LEU A C 1
ATOM 879 O O . LEU A 1 109 ? -16.236 1.016 15.665 1.00 88.06 109 LEU A O 1
ATOM 883 N N . LYS A 1 110 ? -14.792 2.646 15.113 1.00 91.44 110 LYS A N 1
ATOM 884 C CA . LYS A 1 110 ? -15.119 3.500 16.263 1.00 91.44 110 LYS A CA 1
ATOM 885 C C . LYS A 1 110 ? -16.553 4.034 16.206 1.00 91.44 110 LYS A C 1
ATOM 887 O O . LYS A 1 110 ? -17.229 4.069 17.230 1.00 91.44 110 LYS A O 1
ATOM 892 N N . LEU A 1 111 ? -17.029 4.428 15.023 1.00 86.06 111 LEU A N 1
ATOM 893 C CA . LEU A 1 111 ? -18.413 4.882 14.840 1.00 86.06 111 LEU A CA 1
ATOM 894 C C . LEU A 1 111 ? -19.426 3.759 15.096 1.00 86.06 111 LEU A C 1
ATOM 896 O O . LEU A 1 111 ? -20.410 3.992 15.792 1.00 86.06 111 LEU A O 1
ATOM 900 N N . GLN A 1 112 ? -19.154 2.551 14.591 1.00 84.75 112 GLN A N 1
ATOM 901 C CA . GLN A 1 112 ? -19.995 1.371 14.820 1.00 84.75 112 GLN A CA 1
ATOM 902 C C . GLN A 1 112 ? -20.069 0.995 16.301 1.00 84.75 112 GLN A C 1
ATOM 904 O O . GLN A 1 112 ? -21.140 0.669 16.799 1.00 84.75 112 GLN A O 1
ATOM 909 N N . LYS A 1 113 ? -18.942 1.064 17.018 1.00 86.69 113 LYS A N 1
ATOM 910 C CA . LYS A 1 113 ? -18.889 0.722 18.443 1.00 86.69 113 LYS A CA 1
ATOM 911 C C . LYS A 1 113 ? -19.679 1.688 19.330 1.00 86.69 113 LYS A C 1
ATOM 913 O O . LYS A 1 113 ? -20.243 1.262 20.329 1.00 86.69 113 LYS A O 1
ATOM 918 N N . ASN A 1 114 ? -19.752 2.966 18.964 1.00 84.75 114 ASN A N 1
ATOM 919 C CA . ASN A 1 114 ? -20.495 3.973 19.729 1.00 84.75 114 ASN A CA 1
ATOM 920 C C . ASN A 1 114 ? -22.016 3.926 19.502 1.00 84.75 114 ASN A C 1
ATOM 922 O O . ASN A 1 114 ? -22.705 4.866 19.892 1.00 84.75 114 ASN A O 1
ATOM 926 N N . ASP A 1 115 ? -22.521 2.882 18.838 1.00 72.88 115 ASP A N 1
ATOM 927 C CA . ASP A 1 115 ? -23.938 2.678 18.515 1.00 72.88 115 ASP A CA 1
ATOM 928 C C . ASP A 1 115 ? -24.588 3.900 17.840 1.00 72.88 115 ASP A C 1
ATOM 930 O O . ASP A 1 115 ? -25.796 4.134 17.903 1.00 72.88 115 ASP A O 1
ATOM 934 N N . ILE A 1 116 ? -23.759 4.692 17.145 1.00 62.16 116 ILE A N 1
ATOM 935 C CA . ILE A 1 116 ? -24.197 5.750 16.239 1.00 62.16 116 ILE A CA 1
ATOM 936 C C . ILE A 1 116 ? -24.675 5.034 14.975 1.00 62.16 116 ILE A C 1
ATOM 938 O O . ILE A 1 116 ? -24.010 5.013 13.937 1.00 62.16 116 IL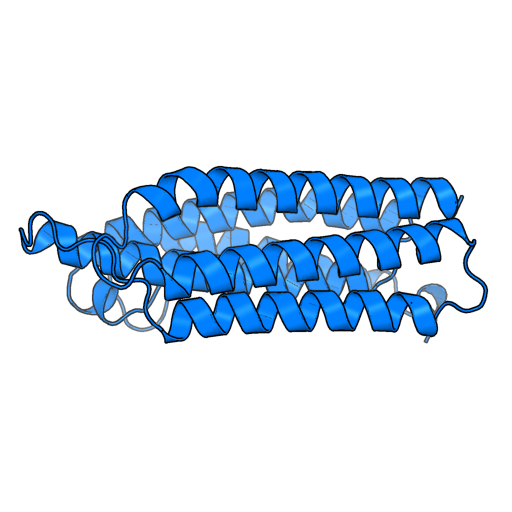E A O 1
ATOM 942 N N . THR A 1 117 ? -25.816 4.370 15.122 1.00 54.19 117 THR A N 1
ATOM 943 C CA . THR A 1 117 ? -26.584 3.742 14.060 1.00 54.19 117 THR A CA 1
ATOM 944 C C . THR A 1 117 ? -26.882 4.803 13.003 1.00 54.19 117 THR A C 1
ATOM 946 O O . THR A 1 117 ? -27.390 5.887 13.286 1.00 54.19 117 THR A O 1
ATOM 949 N N . ASP A 1 118 ? -26.475 4.508 11.771 1.00 50.28 118 ASP A N 1
ATOM 950 C CA . ASP A 1 118 ? -26.856 5.243 10.568 1.00 50.28 118 ASP A CA 1
ATOM 951 C C . ASP A 1 118 ? -26.466 6.723 10.484 1.00 50.28 118 ASP A C 1
ATOM 953 O O . ASP A 1 118 ? -27.219 7.529 9.934 1.00 50.28 118 ASP A O 1
ATOM 957 N N . LYS A 1 119 ? -25.247 7.114 10.889 1.00 44.94 119 LYS A N 1
ATOM 958 C CA . LYS A 1 119 ? -24.671 8.296 10.226 1.00 44.94 119 LYS A CA 1
ATOM 959 C C . LYS A 1 119 ? -24.178 7.889 8.834 1.00 44.94 119 LYS A C 1
ATOM 961 O O . LYS A 1 119 ? -23.189 7.156 8.758 1.00 44.94 119 LYS A O 1
ATOM 966 N N . PRO A 1 120 ? -24.841 8.329 7.739 1.00 51.00 120 PRO A N 1
ATOM 967 C CA . PRO A 1 120 ? -24.351 8.103 6.383 1.00 51.00 120 PRO A CA 1
ATOM 968 C C . PRO A 1 120 ? -22.870 8.489 6.333 1.00 51.00 120 PRO A C 1
ATOM 970 O O . PRO A 1 120 ? -22.520 9.568 6.804 1.00 51.00 120 PRO A O 1
ATOM 973 N N . PHE A 1 121 ? -21.992 7.602 5.845 1.00 47.34 121 PHE A N 1
ATOM 974 C CA . PHE A 1 121 ? -20.564 7.874 5.676 1.00 47.34 121 PHE A CA 1
ATOM 975 C C . PHE A 1 121 ? -20.381 9.202 4.940 1.00 47.34 121 PHE A C 1
ATOM 977 O O . PHE A 1 121 ? -20.610 9.334 3.735 1.00 47.34 121 PHE A O 1
ATOM 984 N N . ILE A 1 122 ? -20.021 10.207 5.736 1.00 51.56 122 ILE A N 1
ATOM 985 C CA . ILE A 1 122 ? -19.626 11.521 5.277 1.00 51.56 122 ILE A CA 1
ATOM 986 C C . ILE A 1 122 ? -18.185 11.327 4.843 1.00 51.56 122 ILE A C 1
ATOM 988 O O . ILE A 1 122 ? -17.278 11.301 5.675 1.00 51.56 122 ILE A O 1
ATOM 992 N N . ILE A 1 123 ? -17.980 11.128 3.540 1.00 52.53 123 ILE A N 1
ATOM 993 C CA . ILE A 1 123 ? -16.639 11.199 2.966 1.00 52.53 123 ILE A CA 1
ATOM 994 C C . ILE A 1 123 ? -16.064 12.539 3.414 1.00 52.53 123 ILE A C 1
ATOM 996 O O . ILE A 1 123 ? -16.631 13.595 3.114 1.00 52.53 123 ILE A O 1
ATOM 1000 N N . SER A 1 124 ? -14.975 12.502 4.179 1.00 50.47 124 SER A N 1
ATOM 1001 C CA . SER A 1 124 ? -14.341 13.734 4.615 1.00 50.47 124 SER A CA 1
ATOM 1002 C C . SER A 1 124 ? -13.926 14.516 3.374 1.00 50.47 124 SER A C 1
ATOM 1004 O O . SER A 1 124 ? -13.422 13.951 2.399 1.00 50.47 124 SER A O 1
ATOM 1006 N N . LYS A 1 125 ? -14.137 15.836 3.394 1.00 55.44 125 LYS A N 1
ATOM 1007 C CA . LYS A 1 125 ? -13.704 16.701 2.288 1.00 55.44 125 LYS A CA 1
ATOM 1008 C C . LYS A 1 125 ? -12.224 16.457 1.968 1.00 55.44 125 LYS A C 1
ATOM 1010 O O . LYS A 1 125 ? -11.851 16.404 0.805 1.00 55.44 125 LYS A O 1
ATOM 1015 N N . SER A 1 126 ? -11.406 16.202 2.993 1.00 46.84 126 SER A N 1
ATOM 1016 C CA . SER A 1 126 ? -9.994 15.844 2.850 1.00 46.84 126 SER A CA 1
ATOM 1017 C C . SER A 1 126 ? -9.757 14.544 2.076 1.00 46.84 126 SER A C 1
ATOM 1019 O O . SER A 1 126 ? -8.860 14.527 1.240 1.00 46.84 126 SER A O 1
ATOM 1021 N N . LEU A 1 127 ? -10.552 13.486 2.279 1.00 57.12 127 LEU A N 1
ATOM 1022 C CA . LEU A 1 127 ? -10.425 12.248 1.502 1.00 57.12 127 LEU A CA 1
ATOM 1023 C C . LEU A 1 127 ? -10.825 12.464 0.040 1.00 57.12 127 LEU A C 1
ATOM 1025 O O . LEU A 1 127 ? -10.137 11.980 -0.856 1.00 57.12 127 LEU A O 1
ATOM 1029 N N . VAL A 1 128 ? -11.891 13.233 -0.207 1.00 60.75 128 VAL A N 1
ATOM 1030 C CA . VAL A 1 128 ? -12.277 13.635 -1.569 1.00 60.75 128 VAL A CA 1
ATOM 1031 C C . VAL A 1 128 ? -11.129 14.377 -2.252 1.00 60.75 128 VAL A C 1
ATOM 1033 O O . VAL A 1 128 ? -10.735 14.011 -3.358 1.00 60.75 128 VAL A O 1
ATOM 1036 N N . TYR A 1 129 ? -10.549 15.378 -1.582 1.00 59.91 129 TYR A N 1
ATOM 1037 C CA . TYR A 1 129 ? -9.416 16.129 -2.120 1.00 59.91 129 TYR A CA 1
ATOM 1038 C C . TYR A 1 129 ? -8.175 15.258 -2.313 1.00 59.91 129 TYR A C 1
ATOM 1040 O O . TYR A 1 129 ? -7.466 15.448 -3.294 1.00 59.91 129 TYR A O 1
ATOM 1048 N N . ALA A 1 130 ? -7.925 14.284 -1.434 1.00 55.44 130 ALA A N 1
ATOM 1049 C CA . ALA A 1 130 ? -6.805 13.358 -1.568 1.00 55.44 130 ALA A CA 1
ATOM 1050 C C . ALA A 1 130 ? -6.964 12.448 -2.794 1.00 55.44 130 ALA A C 1
ATOM 1052 O O . ALA A 1 130 ? -6.043 12.344 -3.600 1.00 55.44 130 ALA A O 1
ATOM 1053 N N . ILE A 1 131 ? -8.143 11.845 -2.985 1.00 63.91 131 ILE A N 1
ATOM 1054 C CA . ILE A 1 131 ? -8.443 11.019 -4.166 1.00 63.91 131 ILE A CA 1
ATOM 1055 C C . ILE A 1 131 ? -8.351 11.863 -5.443 1.00 63.91 131 ILE A C 1
ATOM 1057 O O . ILE A 1 131 ? -7.785 11.423 -6.446 1.00 63.91 131 ILE A O 1
ATOM 1061 N N . PHE A 1 132 ? -8.848 13.098 -5.397 1.00 67.19 132 PHE A N 1
ATOM 1062 C CA . PHE A 1 132 ? -8.757 14.041 -6.506 1.00 67.19 132 PHE A CA 1
ATOM 1063 C C . PHE A 1 132 ? -7.303 14.412 -6.839 1.00 67.19 132 PHE A C 1
ATOM 1065 O O . PHE A 1 132 ? -6.905 14.336 -7.999 1.00 67.19 132 PHE A O 1
ATOM 1072 N N . LEU A 1 133 ? -6.480 14.728 -5.835 1.00 62.78 133 LEU A N 1
ATOM 1073 C CA . LEU A 1 133 ? -5.051 15.020 -6.001 1.00 62.78 133 LEU A CA 1
ATOM 1074 C C . LEU A 1 133 ? -4.284 13.829 -6.576 1.00 62.78 133 LEU A C 1
ATOM 1076 O O . LEU A 1 133 ? -3.493 14.012 -7.498 1.00 62.78 133 LEU A O 1
ATOM 1080 N N . ILE A 1 134 ? -4.545 12.614 -6.085 1.00 62.94 134 ILE A N 1
ATOM 1081 C CA . ILE A 1 134 ? -3.947 11.381 -6.619 1.00 62.94 134 ILE A CA 1
ATOM 1082 C C . ILE A 1 134 ? -4.352 11.187 -8.084 1.00 62.94 134 ILE A C 1
ATOM 1084 O O . ILE A 1 134 ? -3.515 10.831 -8.914 1.00 62.94 134 ILE A O 1
ATOM 1088 N N . SER A 1 135 ? -5.610 11.468 -8.425 1.00 59.62 135 SER A N 1
ATOM 1089 C CA . SER A 1 135 ? -6.110 11.366 -9.799 1.00 59.62 135 SER A CA 1
ATOM 1090 C C . SER A 1 135 ? -5.433 12.385 -10.721 1.00 59.62 135 SER A C 1
ATOM 1092 O O . SER A 1 135 ? -4.933 12.005 -11.779 1.00 59.62 135 SER A O 1
ATOM 1094 N N . ILE A 1 136 ? -5.320 13.652 -10.300 1.00 65.69 136 ILE A N 1
ATOM 1095 C CA . ILE A 1 136 ? -4.583 14.694 -11.037 1.00 65.69 136 ILE A CA 1
ATOM 1096 C C . ILE A 1 136 ? -3.122 14.297 -11.216 1.00 65.69 136 ILE A C 1
ATOM 1098 O O . ILE A 1 136 ? -2.594 14.389 -12.321 1.00 65.69 136 ILE A O 1
ATOM 1102 N N . PHE A 1 137 ? -2.469 13.847 -10.146 1.00 64.19 137 PHE A N 1
ATOM 1103 C CA . PHE A 1 137 ? -1.073 13.433 -10.193 1.00 64.19 137 PHE A CA 1
ATOM 1104 C C . PHE A 1 137 ? -0.876 12.277 -11.176 1.00 64.19 137 PHE A C 1
ATOM 1106 O O . PHE A 1 137 ? 0.033 12.310 -11.999 1.00 64.19 137 PHE A O 1
ATOM 1113 N N . THR A 1 138 ? -1.782 11.300 -11.166 1.00 62.25 138 THR A N 1
ATOM 1114 C CA . THR A 1 138 ? -1.763 10.178 -12.110 1.00 62.25 138 THR A CA 1
ATOM 1115 C C . THR A 1 138 ? -1.924 10.666 -13.550 1.00 62.25 138 THR A C 1
ATOM 1117 O O . THR A 1 138 ? -1.161 10.253 -14.422 1.00 62.25 138 THR A O 1
ATOM 1120 N N . ILE A 1 139 ? -2.860 11.582 -13.817 1.00 62.88 139 ILE A N 1
ATOM 1121 C CA . ILE A 1 139 ? -3.027 12.205 -15.140 1.00 62.88 139 ILE A CA 1
ATOM 1122 C C . ILE A 1 139 ? -1.737 12.924 -15.554 1.00 62.88 139 ILE A C 1
ATOM 1124 O O . ILE A 1 139 ? -1.241 12.706 -16.657 1.00 62.88 139 ILE A O 1
ATOM 1128 N N . PHE A 1 140 ? -1.155 13.726 -14.663 1.00 68.31 140 PHE A N 1
ATOM 1129 C CA . PHE A 1 140 ? 0.062 14.486 -14.932 1.00 68.31 140 PHE A CA 1
ATOM 1130 C C . PHE A 1 140 ? 1.259 13.581 -15.241 1.00 68.31 140 PHE A C 1
ATOM 1132 O O . PHE A 1 140 ? 1.989 13.841 -16.197 1.00 68.31 140 PHE A O 1
ATOM 1139 N N . VAL A 1 141 ? 1.442 12.493 -14.489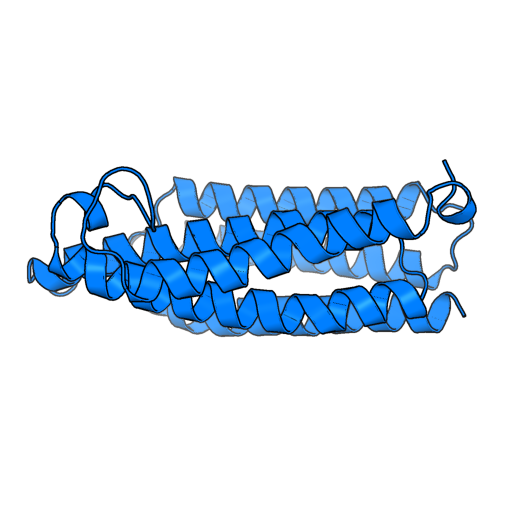 1.00 58.34 141 VAL A N 1
ATOM 1140 C CA . VAL A 1 141 ? 2.495 11.499 -14.744 1.00 58.34 141 VAL A CA 1
ATOM 1141 C C . VAL A 1 141 ? 2.298 10.850 -16.112 1.00 58.34 141 VAL A C 1
ATOM 1143 O O . VAL A 1 141 ? 3.249 10.773 -16.885 1.00 58.34 141 VAL A O 1
ATOM 1146 N N . ASN A 1 142 ? 1.072 10.454 -16.464 1.00 58.00 142 ASN A N 1
ATOM 1147 C CA . ASN A 1 142 ? 0.787 9.843 -17.766 1.00 58.00 142 ASN A CA 1
ATOM 1148 C C . ASN A 1 142 ? 1.009 10.816 -18.937 1.00 58.00 142 ASN A C 1
ATOM 1150 O O . ASN A 1 142 ? 1.595 10.437 -19.951 1.00 58.00 142 ASN A O 1
ATOM 1154 N N . ILE A 1 143 ? 0.614 12.082 -18.786 1.00 62.31 143 ILE A N 1
ATOM 1155 C CA . ILE A 1 143 ? 0.897 13.140 -19.767 1.00 62.31 143 ILE A CA 1
ATOM 1156 C C . ILE A 1 143 ? 2.410 13.392 -19.866 1.00 62.31 143 ILE A C 1
ATOM 1158 O O . ILE A 1 143 ? 2.955 13.534 -20.956 1.00 62.31 143 ILE A O 1
ATOM 1162 N N . SER A 1 144 ? 3.127 13.406 -18.747 1.00 59.25 144 SER A N 1
ATOM 1163 C CA . SER A 1 144 ? 4.580 13.602 -18.752 1.00 59.25 144 SER A CA 1
ATOM 1164 C C . SER A 1 144 ? 5.295 12.447 -19.460 1.00 59.25 144 SER A C 1
ATOM 1166 O O . SER A 1 144 ? 6.180 12.679 -20.280 1.00 59.25 144 SER A O 1
ATOM 1168 N N . VAL A 1 145 ? 4.864 11.202 -19.230 1.00 56.84 145 VAL A N 1
ATOM 1169 C CA . VAL A 1 145 ? 5.362 10.017 -19.951 1.00 56.84 145 VAL A CA 1
ATOM 1170 C C . VAL A 1 145 ? 5.100 10.139 -21.456 1.00 56.84 145 VAL A C 1
ATOM 1172 O O . VAL A 1 145 ? 5.985 9.827 -22.252 1.00 56.84 145 VAL A O 1
ATOM 1175 N N . PHE A 1 146 ? 3.936 10.662 -21.852 1.00 56.69 146 PHE A N 1
ATOM 1176 C CA . PHE A 1 146 ? 3.598 10.925 -23.252 1.00 56.69 146 PHE A CA 1
ATOM 1177 C C . PHE A 1 146 ? 4.595 11.880 -23.933 1.00 56.69 146 PHE A C 1
ATOM 1179 O O . PHE A 1 146 ? 5.002 11.632 -25.069 1.00 56.69 146 PHE A O 1
ATOM 1186 N N . PHE A 1 147 ? 5.013 12.951 -23.249 1.00 58.41 147 PHE A N 1
ATOM 1187 C CA . PHE A 1 147 ? 5.910 13.961 -23.822 1.00 58.41 147 PHE A CA 1
ATOM 1188 C C . PHE A 1 147 ? 7.398 13.615 -23.713 1.00 58.41 147 PHE A C 1
ATOM 1190 O O . PHE A 1 147 ? 8.175 14.024 -24.570 1.00 58.41 147 PHE A O 1
ATOM 1197 N N . VAL A 1 148 ? 7.817 12.864 -22.693 1.00 55.56 148 VAL A N 1
ATOM 1198 C CA . VAL A 1 148 ? 9.239 12.546 -22.470 1.00 55.56 148 VAL A CA 1
ATOM 1199 C C . VAL A 1 148 ? 9.728 11.428 -23.399 1.00 55.56 148 VAL A C 1
ATOM 1201 O O . VAL A 1 148 ? 10.876 11.449 -23.841 1.00 55.56 148 VAL A O 1
ATOM 1204 N N . PHE A 1 149 ? 8.867 10.480 -23.780 1.00 53.19 149 PHE A N 1
ATOM 1205 C CA . PHE A 1 149 ? 9.227 9.395 -24.699 1.00 53.19 149 PHE A CA 1
ATOM 1206 C C . PHE A 1 149 ? 8.888 9.731 -26.160 1.00 53.19 149 PHE A C 1
ATOM 1208 O O . PHE A 1 149 ? 8.126 9.023 -26.822 1.00 53.19 149 PHE A O 1
ATOM 1215 N N . LEU A 1 150 ? 9.497 10.792 -26.699 1.00 49.31 150 LEU A N 1
ATOM 1216 C CA . LEU A 1 150 ? 9.298 11.231 -28.091 1.00 49.31 150 LEU A CA 1
ATOM 1217 C C . LEU A 1 150 ? 9.643 10.151 -29.139 1.00 49.31 150 LEU A C 1
ATOM 1219 O O . LEU A 1 150 ? 9.041 10.152 -30.207 1.00 49.31 150 LEU A O 1
ATOM 1223 N N . ASN A 1 151 ? 10.514 9.188 -28.825 1.00 52.91 151 ASN A N 1
ATOM 1224 C CA . ASN A 1 151 ? 10.845 8.061 -29.713 1.00 52.91 151 ASN A CA 1
ATOM 1225 C C . ASN A 1 151 ? 10.000 6.792 -29.491 1.00 52.91 151 ASN A C 1
ATOM 1227 O O . ASN A 1 151 ? 10.262 5.770 -30.118 1.00 52.91 151 ASN A O 1
ATOM 1231 N N . SER A 1 152 ? 9.004 6.819 -28.600 1.00 52.16 152 SER A N 1
ATOM 1232 C CA . SER A 1 152 ? 8.110 5.672 -28.399 1.00 52.16 152 SER A CA 1
ATOM 1233 C C . SER A 1 152 ? 6.971 5.643 -29.426 1.00 52.16 152 SER A C 1
ATOM 1235 O O . SER A 1 152 ? 6.458 6.686 -29.841 1.00 52.16 152 SER A O 1
ATOM 1237 N N . PHE A 1 153 ? 6.603 4.424 -29.840 1.00 60.78 153 PHE A N 1
ATOM 1238 C CA . PHE A 1 153 ? 5.551 4.122 -30.812 1.00 60.78 153 PHE A CA 1
ATOM 1239 C C . PHE A 1 153 ? 4.250 4.893 -30.533 1.00 60.78 153 PHE A C 1
ATOM 1241 O O . PHE A 1 153 ? 3.807 5.012 -29.390 1.00 60.78 153 PHE A O 1
ATOM 1248 N N . ILE A 1 154 ? 3.585 5.330 -31.610 1.00 59.69 154 ILE A N 1
ATOM 1249 C CA . ILE A 1 154 ? 2.258 5.981 -31.639 1.00 59.69 154 ILE A CA 1
ATOM 1250 C C . ILE A 1 154 ? 1.228 5.325 -30.698 1.00 59.69 154 ILE A C 1
ATOM 1252 O O . ILE A 1 154 ? 0.382 6.014 -30.132 1.00 59.69 154 ILE A O 1
ATOM 1256 N N . ALA A 1 155 ? 1.326 4.018 -30.461 1.00 51.78 155 ALA A N 1
ATOM 1257 C CA . ALA A 1 155 ? 0.443 3.284 -29.563 1.00 51.78 155 ALA A CA 1
ATOM 1258 C C . ALA A 1 155 ? 0.568 3.690 -28.076 1.00 51.78 155 ALA A C 1
ATOM 1260 O O . ALA A 1 155 ? -0.453 3.817 -27.403 1.00 51.78 155 ALA A O 1
ATOM 1261 N N . VAL A 1 156 ? 1.775 3.975 -27.565 1.00 52.78 156 VAL A N 1
ATOM 1262 C CA . VAL A 1 156 ? 1.973 4.465 -26.179 1.00 52.78 156 VAL A CA 1
ATOM 1263 C C . VAL A 1 156 ? 1.345 5.850 -26.015 1.00 52.78 156 VAL A C 1
ATOM 1265 O O . VAL A 1 156 ? 0.708 6.147 -25.004 1.00 52.78 156 VAL A O 1
ATOM 1268 N N . ARG A 1 157 ? 1.450 6.672 -27.063 1.00 57.56 157 ARG A N 1
ATOM 1269 C CA . ARG A 1 157 ? 0.850 8.005 -27.125 1.00 57.56 157 ARG A CA 1
ATOM 1270 C C . ARG A 1 157 ? -0.680 7.950 -27.117 1.00 57.56 157 ARG A C 1
ATOM 1272 O O . ARG A 1 157 ? -1.312 8.643 -26.323 1.00 57.56 157 ARG A O 1
ATOM 1279 N N . ILE A 1 158 ? -1.273 7.089 -27.943 1.00 60.75 158 ILE A N 1
ATOM 1280 C CA . ILE A 1 158 ? -2.729 6.885 -27.983 1.00 60.75 158 ILE A CA 1
ATOM 1281 C C . ILE A 1 158 ? -3.233 6.341 -26.639 1.00 60.75 158 ILE A C 1
ATOM 1283 O O . ILE A 1 158 ? -4.231 6.836 -26.120 1.00 60.75 158 ILE A O 1
ATOM 1287 N N . CYS A 1 159 ? -2.517 5.392 -26.028 1.00 56.78 159 CYS A N 1
ATOM 1288 C CA . CYS A 1 159 ? -2.887 4.839 -24.725 1.00 56.78 159 CYS A CA 1
ATOM 1289 C C . CYS A 1 159 ? -2.883 5.918 -23.627 1.00 56.78 159 CYS A C 1
ATOM 1291 O O . CYS A 1 159 ? -3.845 6.024 -22.867 1.00 56.78 159 CYS A O 1
ATOM 1293 N N . GLY A 1 160 ? -1.860 6.782 -23.596 1.00 57.97 160 GLY A N 1
ATOM 1294 C CA . GLY A 1 160 ? -1.796 7.923 -22.676 1.00 57.97 160 GLY A CA 1
ATOM 1295 C C . GLY A 1 160 ? -2.940 8.929 -22.869 1.00 57.97 160 GLY A C 1
ATOM 1296 O O . GLY A 1 160 ? -3.533 9.375 -21.887 1.00 57.97 160 GLY A O 1
ATOM 1297 N N . MET A 1 161 ? -3.311 9.242 -24.119 1.00 58.44 161 MET A N 1
ATOM 1298 C CA . MET A 1 161 ? -4.450 10.129 -24.411 1.00 58.44 161 MET A CA 1
ATOM 1299 C C . MET A 1 161 ? -5.786 9.527 -23.965 1.00 58.44 161 MET A C 1
ATOM 1301 O O . MET A 1 161 ? -6.592 10.223 -23.351 1.00 58.44 161 MET A O 1
ATOM 1305 N N . VAL A 1 162 ? -6.019 8.238 -24.226 1.00 60.44 162 VAL A N 1
ATOM 1306 C CA . VAL A 1 162 ? -7.251 7.547 -23.807 1.00 60.44 162 VAL A CA 1
ATOM 1307 C C . VAL A 1 162 ? -7.369 7.524 -22.279 1.00 60.44 162 VAL A C 1
ATOM 1309 O O . VAL A 1 162 ? -8.446 7.791 -21.747 1.00 60.44 162 VAL A O 1
ATOM 1312 N N . VAL A 1 163 ? -6.262 7.296 -21.562 1.00 58.75 163 VAL A N 1
ATOM 1313 C CA . VAL A 1 163 ? -6.211 7.357 -20.088 1.00 58.75 163 VAL A CA 1
ATOM 1314 C C . VAL A 1 163 ? -6.531 8.761 -19.571 1.00 58.75 163 VAL A C 1
ATOM 1316 O O . VAL A 1 163 ? -7.325 8.900 -18.640 1.00 58.75 163 VAL A O 1
ATOM 1319 N N . ALA A 1 164 ? -5.965 9.804 -20.182 1.00 55.62 164 ALA A N 1
ATOM 1320 C CA . ALA A 1 164 ? -6.251 11.185 -19.801 1.00 55.62 164 ALA A CA 1
ATOM 1321 C C . ALA A 1 164 ? -7.734 11.538 -20.015 1.00 55.62 164 ALA A C 1
ATOM 1323 O O . ALA A 1 164 ? -8.363 12.109 -19.125 1.00 55.62 164 ALA A O 1
ATOM 1324 N N . ILE A 1 165 ? -8.318 11.136 -21.149 1.00 66.44 165 ILE A N 1
ATOM 1325 C CA . ILE A 1 165 ? -9.737 11.363 -21.458 1.00 66.44 165 ILE A CA 1
ATOM 1326 C C . ILE A 1 165 ? -10.634 10.636 -20.452 1.00 66.44 165 ILE A C 1
ATOM 1328 O O . ILE A 1 165 ? -11.555 11.244 -19.909 1.00 66.44 165 ILE A O 1
ATOM 1332 N N . LEU A 1 166 ? -10.354 9.365 -20.150 1.00 57.56 166 LEU A N 1
ATOM 1333 C CA . LEU A 1 166 ? -11.123 8.601 -19.166 1.00 57.56 166 LEU A CA 1
ATOM 1334 C C . LEU A 1 166 ? -11.027 9.213 -17.765 1.00 57.56 166 LEU A C 1
ATOM 1336 O O . LEU A 1 166 ? -12.052 9.343 -17.102 1.00 57.56 166 LEU A O 1
ATOM 1340 N N . GLY A 1 167 ? -9.837 9.649 -17.337 1.00 60.16 167 GLY A N 1
ATOM 1341 C CA . GLY A 1 167 ? -9.645 10.341 -16.059 1.00 60.16 167 GLY A CA 1
ATOM 1342 C C . GLY A 1 167 ? -10.424 11.657 -15.969 1.00 60.16 167 GLY A C 1
ATOM 1343 O O . GLY A 1 167 ? -11.006 11.960 -14.925 1.00 60.16 167 GLY A O 1
ATOM 1344 N N . ILE A 1 168 ? -10.504 12.411 -17.070 1.00 59.91 168 ILE A N 1
ATOM 1345 C CA . ILE A 1 168 ? -11.308 13.638 -17.169 1.00 59.91 168 ILE A CA 1
ATOM 1346 C C . ILE A 1 168 ? -12.804 13.316 -17.101 1.00 59.91 168 ILE A C 1
ATOM 1348 O O . ILE A 1 168 ? -13.510 13.916 -16.293 1.00 59.91 168 ILE A O 1
ATOM 1352 N N . VAL A 1 169 ? -13.292 12.348 -17.886 1.00 67.38 169 VAL A N 1
ATOM 1353 C CA . VAL A 1 169 ? -14.703 11.918 -17.860 1.00 67.38 169 VAL A CA 1
ATOM 1354 C C . VAL A 1 169 ? -15.093 11.467 -16.454 1.00 67.38 169 VAL A C 1
ATOM 1356 O O . VAL A 1 169 ? -16.119 11.900 -15.934 1.00 67.38 169 VAL A O 1
ATOM 1359 N N . PHE A 1 170 ? -14.247 10.672 -15.800 1.00 62.66 170 PHE A N 1
ATOM 1360 C CA . PHE A 1 170 ? -14.480 10.236 -14.427 1.00 62.66 170 PHE A CA 1
ATOM 1361 C C . PHE A 1 170 ? -14.478 11.394 -13.434 1.00 62.66 170 PHE A C 1
ATOM 1363 O O . PHE A 1 170 ? -15.353 11.448 -12.578 1.00 62.66 170 PHE A O 1
ATOM 1370 N N . SER A 1 171 ? -13.542 12.336 -13.556 1.00 57.59 171 SER A N 1
ATOM 1371 C CA . SER A 1 171 ? -13.497 13.524 -12.696 1.00 57.59 171 SER A CA 1
ATOM 1372 C C . SER A 1 171 ? -14.753 14.381 -12.862 1.00 57.59 171 SER A C 1
ATOM 1374 O O . SER A 1 171 ? -15.280 14.889 -11.878 1.00 57.59 171 SER A O 1
ATOM 1376 N N . ILE A 1 172 ? -15.278 14.502 -14.085 1.00 61.56 172 ILE A N 1
ATOM 1377 C CA . ILE A 1 172 ? -16.526 15.222 -14.369 1.00 61.56 172 ILE A CA 1
ATOM 1378 C C . ILE A 1 172 ? -17.725 14.494 -13.760 1.00 61.56 172 ILE A C 1
ATOM 1380 O O . ILE A 1 172 ? -18.541 15.135 -13.104 1.00 61.56 172 ILE A O 1
ATOM 1384 N N . LEU A 1 173 ? -17.833 13.175 -13.941 1.00 60.44 173 LEU A N 1
ATOM 1385 C CA . LEU A 1 173 ? -18.900 12.377 -13.328 1.00 60.44 173 LEU A CA 1
ATOM 1386 C C . LEU A 1 173 ? -18.837 12.465 -11.801 1.00 60.44 173 LEU A C 1
ATOM 1388 O O . LEU A 1 173 ? -19.849 12.717 -11.157 1.00 60.44 173 LEU A O 1
ATOM 1392 N N . PHE A 1 174 ? -17.636 12.375 -11.235 1.00 61.31 174 PHE A N 1
ATOM 1393 C CA . PHE A 1 174 ? -17.399 12.514 -9.807 1.00 61.31 174 PHE A CA 1
ATOM 1394 C C . PHE A 1 174 ? -17.782 13.903 -9.283 1.00 61.31 174 PHE A C 1
ATOM 1396 O O . PHE A 1 174 ? -18.459 13.999 -8.267 1.00 61.31 174 PHE A O 1
ATOM 1403 N N . LEU A 1 175 ? -17.399 14.986 -9.969 1.00 57.12 175 LEU A N 1
ATOM 1404 C CA . LEU A 1 175 ? -17.780 16.355 -9.596 1.00 57.12 175 LEU A CA 1
ATOM 1405 C C . LEU A 1 175 ? -19.291 16.588 -9.740 1.00 57.12 175 LEU A C 1
ATOM 1407 O O . LEU A 1 175 ? -19.905 17.251 -8.901 1.00 57.12 175 LEU A O 1
ATOM 1411 N N . LYS A 1 176 ? -19.912 16.018 -10.777 1.00 60.84 176 LYS A N 1
ATOM 1412 C CA . LYS A 1 176 ? -21.361 16.071 -10.999 1.00 60.84 176 LYS A CA 1
ATOM 1413 C C . LYS A 1 176 ? -22.124 15.339 -9.891 1.00 60.84 176 LYS A C 1
ATOM 1415 O O . LYS A 1 176 ? -23.058 15.901 -9.330 1.00 60.84 176 LYS A O 1
ATOM 1420 N N . ASP A 1 177 ? -21.684 14.151 -9.501 1.00 56.12 177 ASP A N 1
ATOM 1421 C CA . ASP A 1 177 ? -22.292 13.408 -8.395 1.00 56.12 177 ASP A CA 1
ATOM 1422 C C . ASP A 1 177 ? -21.998 14.075 -7.042 1.00 56.12 177 ASP A C 1
ATOM 1424 O O . ASP A 1 177 ? -22.887 14.211 -6.205 1.00 56.12 177 ASP A O 1
ATOM 1428 N N . ALA A 1 178 ? -20.787 14.596 -6.832 1.00 51.75 178 ALA A N 1
ATOM 1429 C CA . ALA A 1 178 ? -20.428 15.322 -5.615 1.00 51.75 178 ALA A CA 1
ATOM 1430 C C . ALA A 1 178 ? -21.250 16.611 -5.422 1.00 51.75 178 ALA A C 1
ATOM 1432 O O . ALA A 1 178 ? -21.516 16.981 -4.273 1.00 51.75 178 ALA A O 1
ATOM 1433 N N . SER A 1 179 ? -21.646 17.268 -6.522 1.00 55.47 179 SER A N 1
ATOM 1434 C CA . SER A 1 179 ? -22.476 18.484 -6.533 1.00 55.47 179 SER A CA 1
ATOM 1435 C C . SER A 1 179 ? -23.980 18.212 -6.433 1.00 55.47 179 SER A C 1
ATOM 1437 O O . SER A 1 179 ? -24.691 19.014 -5.835 1.00 55.47 179 SER A O 1
ATOM 1439 N N . LEU A 1 180 ? -24.474 17.084 -6.956 1.00 52.47 180 LEU A N 1
ATOM 1440 C CA . LEU A 1 180 ? -25.882 16.679 -6.830 1.00 52.47 180 LEU A CA 1
ATOM 1441 C C . LEU A 1 180 ? -26.211 16.109 -5.444 1.00 52.47 180 LEU A C 1
ATOM 1443 O O . LEU A 1 180 ? -27.353 16.171 -4.993 1.00 52.47 180 LEU A O 1
ATOM 1447 N N . VAL A 1 181 ? -25.217 15.549 -4.757 1.00 52.91 181 VAL A N 1
ATOM 1448 C CA . VAL A 1 181 ? -25.419 14.742 -3.556 1.00 52.91 181 VAL A CA 1
ATOM 1449 C C . VAL A 1 181 ? -24.892 15.475 -2.322 1.00 52.91 181 VAL A C 1
ATOM 1451 O O . VAL A 1 181 ? -23.909 15.067 -1.715 1.00 52.91 181 VAL A O 1
ATOM 1454 N N . ASP A 1 182 ? -25.565 16.554 -1.921 1.00 54.16 182 ASP A N 1
ATOM 1455 C CA . ASP A 1 182 ? -25.384 17.176 -0.595 1.00 54.16 182 ASP A CA 1
ATOM 1456 C C . ASP A 1 182 ? -26.506 16.782 0.397 1.00 54.16 182 ASP A C 1
ATOM 1458 O O . ASP A 1 182 ? -26.592 17.344 1.484 1.00 54.16 182 ASP A O 1
ATOM 1462 N N . LYS A 1 183 ? -27.357 15.787 0.060 1.00 50.03 183 LYS A N 1
ATOM 1463 C CA . LYS A 1 183 ? -28.426 15.288 0.961 1.00 50.03 183 LYS A CA 1
ATOM 1464 C C . LYS A 1 183 ? -28.544 13.758 1.181 1.00 50.03 183 LYS A C 1
ATOM 1466 O O . LYS A 1 183 ? -28.943 13.395 2.277 1.00 50.03 183 LYS A O 1
ATOM 1471 N N . ASP A 1 184 ? -28.106 12.866 0.275 1.00 52.91 184 ASP A N 1
ATOM 1472 C CA . ASP A 1 184 ? -28.292 11.383 0.394 1.00 52.91 184 ASP A CA 1
ATOM 1473 C C . ASP A 1 184 ? -26.980 10.547 0.329 1.00 52.91 184 ASP A C 1
ATOM 1475 O O . ASP A 1 184 ? -26.862 9.495 -0.304 1.00 52.91 184 ASP A O 1
ATOM 1479 N N . ARG A 1 185 ? -25.925 11.043 0.977 1.00 51.97 185 ARG A N 1
ATOM 1480 C CA . ARG A 1 185 ? -24.528 10.988 0.500 1.00 51.97 185 ARG A CA 1
ATOM 1481 C C . ARG A 1 185 ? -23.715 9.688 0.590 1.00 51.97 185 ARG A C 1
ATOM 1483 O O . ARG A 1 185 ? -22.506 9.742 0.395 1.00 51.97 185 ARG A O 1
ATOM 1490 N N . THR A 1 186 ? -24.295 8.512 0.816 1.00 51.72 186 THR A N 1
ATOM 1491 C CA . THR A 1 186 ? -23.449 7.345 1.163 1.00 51.72 186 THR A CA 1
ATOM 1492 C C . THR A 1 186 ? -23.726 6.061 0.411 1.00 51.72 186 THR A C 1
ATOM 1494 O O . THR A 1 186 ? -22.789 5.435 -0.087 1.00 51.72 186 THR A O 1
ATOM 1497 N N . LYS A 1 187 ? -24.991 5.656 0.293 1.00 49.97 187 LYS A N 1
ATOM 1498 C CA . LYS A 1 187 ? -25.322 4.322 -0.231 1.00 49.97 187 LYS A CA 1
ATOM 1499 C C . LYS A 1 187 ? -24.923 4.134 -1.699 1.00 49.97 187 LYS A C 1
ATOM 1501 O O . LYS A 1 187 ? -24.540 3.036 -2.089 1.00 49.97 187 LYS A O 1
ATOM 1506 N N . ASN A 1 188 ? -24.946 5.200 -2.500 1.00 49.91 188 ASN A N 1
ATOM 1507 C CA . ASN A 1 188 ? -24.562 5.115 -3.912 1.00 49.91 188 ASN A CA 1
ATOM 1508 C C . ASN A 1 188 ? -23.042 5.127 -4.133 1.00 49.91 188 ASN A C 1
ATOM 1510 O O . ASN A 1 188 ? -22.569 4.461 -5.050 1.00 49.91 188 ASN A O 1
ATOM 1514 N N . PHE A 1 189 ? -22.259 5.807 -3.289 1.00 51.94 189 PHE A N 1
ATOM 1515 C CA . PHE A 1 189 ? -20.799 5.810 -3.434 1.00 51.94 189 PHE A CA 1
ATOM 1516 C C . PHE A 1 189 ? -20.206 4.423 -3.166 1.00 51.94 189 PHE A C 1
ATOM 1518 O O . PHE A 1 189 ? -19.389 3.949 -3.949 1.00 51.94 189 PHE A O 1
ATOM 1525 N N . GLU A 1 190 ? -20.6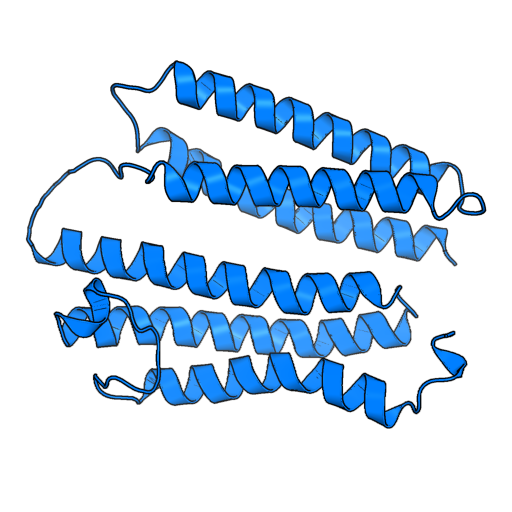67 3.722 -2.124 1.00 49.03 190 GLU A N 1
ATOM 1526 C CA . GLU A 1 190 ? -20.200 2.357 -1.829 1.00 49.03 190 GLU A CA 1
ATOM 1527 C C . GLU A 1 190 ? -20.515 1.376 -2.964 1.00 49.03 190 GLU A C 1
ATOM 1529 O O . GLU A 1 190 ? -19.684 0.533 -3.304 1.00 49.03 190 GLU A O 1
ATOM 1534 N N . LYS A 1 191 ? -21.672 1.539 -3.619 1.00 54.81 191 LYS A N 1
ATOM 1535 C CA . LYS A 1 191 ? -22.072 0.711 -4.762 1.00 54.81 191 LYS A CA 1
ATOM 1536 C C . LYS A 1 191 ? -21.132 0.866 -5.962 1.00 54.81 191 LYS A C 1
ATOM 1538 O O . LYS A 1 191 ? -20.903 -0.105 -6.679 1.00 54.81 191 LYS A O 1
ATOM 1543 N N . HIS A 1 192 ? -20.592 2.063 -6.189 1.00 58.78 192 HIS A N 1
ATOM 1544 C CA . HIS A 1 192 ? -19.754 2.359 -7.356 1.00 58.78 192 HIS A CA 1
ATOM 1545 C C . HIS A 1 192 ? -18.248 2.349 -7.060 1.00 58.78 192 HIS A C 1
ATOM 1547 O O . HIS A 1 192 ? -17.458 2.162 -7.983 1.00 58.78 192 HIS A O 1
ATOM 1553 N N . PHE A 1 193 ? -17.839 2.463 -5.794 1.00 60.88 193 PHE A N 1
ATOM 1554 C CA . PHE A 1 193 ? -16.435 2.426 -5.383 1.00 60.88 193 PHE A CA 1
ATOM 1555 C C . PHE A 1 193 ? -15.766 1.087 -5.712 1.00 60.88 193 PHE A C 1
ATOM 1557 O O . PHE A 1 193 ? -14.665 1.072 -6.253 1.00 60.88 193 PHE A O 1
ATOM 1564 N N . LEU A 1 194 ? -16.452 -0.036 -5.473 1.00 53.03 194 LEU A N 1
ATOM 1565 C CA . LEU A 1 194 ? -15.928 -1.361 -5.819 1.00 53.03 194 LEU A CA 1
ATOM 1566 C C . LEU A 1 194 ? -15.658 -1.474 -7.326 1.00 53.03 194 LEU A C 1
ATOM 1568 O O . LEU A 1 194 ? -14.586 -1.911 -7.736 1.00 53.03 194 LEU A O 1
ATOM 1572 N N . TRP A 1 195 ? -16.608 -1.025 -8.151 1.00 58.22 195 TRP A N 1
ATOM 1573 C CA . TRP A 1 195 ? -16.438 -0.994 -9.602 1.00 58.22 195 TRP A CA 1
ATOM 1574 C C . TRP A 1 195 ? -15.291 -0.073 -10.013 1.00 58.22 195 TRP A C 1
ATOM 1576 O O . TRP A 1 195 ? -14.483 -0.463 -10.846 1.00 58.22 195 TRP A O 1
ATOM 1586 N N . PHE A 1 196 ? -15.157 1.099 -9.393 1.00 61.47 196 PHE A N 1
ATOM 1587 C CA . PHE A 1 196 ? -14.043 2.016 -9.632 1.00 61.47 196 PHE A CA 1
ATOM 1588 C C . PHE A 1 196 ? -12.682 1.376 -9.323 1.00 61.47 196 PHE A C 1
ATOM 1590 O O . PHE A 1 196 ? -11.767 1.447 -10.147 1.00 61.47 196 PHE A O 1
ATOM 1597 N N . THR A 1 197 ? -12.544 0.706 -8.178 1.00 52.16 197 THR A N 1
ATOM 1598 C CA . THR A 1 197 ? -11.312 -0.001 -7.807 1.00 52.16 197 THR A CA 1
ATOM 1599 C C . THR A 1 197 ? -11.015 -1.141 -8.779 1.00 52.16 197 THR A C 1
ATOM 1601 O O . THR A 1 197 ? -9.885 -1.252 -9.251 1.00 52.16 197 THR A O 1
ATOM 1604 N N . ILE A 1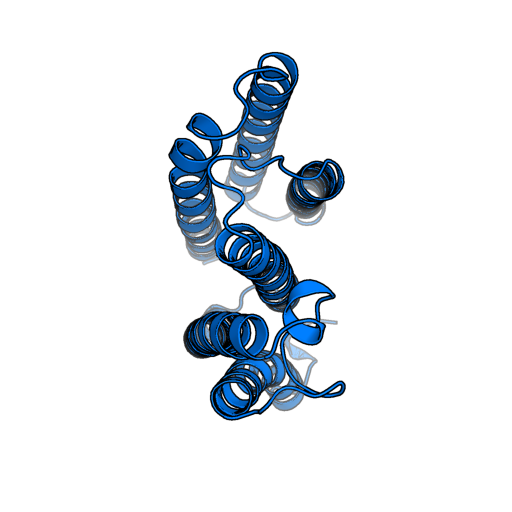 198 ? -12.025 -1.939 -9.144 1.00 58.03 198 ILE A N 1
ATOM 1605 C CA . ILE A 1 198 ? -11.878 -3.030 -10.117 1.00 58.03 198 ILE A CA 1
ATOM 1606 C C . ILE A 1 198 ? -11.439 -2.480 -11.476 1.00 58.03 198 ILE A C 1
ATOM 1608 O O . ILE A 1 198 ? -10.451 -2.962 -12.020 1.00 58.03 198 ILE A O 1
ATOM 1612 N N . PHE A 1 199 ? -12.105 -1.450 -12.005 1.00 57.53 199 PHE A N 1
ATOM 1613 C CA . PHE A 1 199 ? -11.747 -0.854 -13.294 1.00 57.53 199 PHE A CA 1
ATOM 1614 C C . PHE A 1 199 ? -10.346 -0.249 -13.275 1.00 57.53 199 PHE A C 1
ATOM 1616 O O . PHE A 1 199 ? -9.587 -0.464 -14.214 1.00 57.53 199 PHE A O 1
ATOM 1623 N N . THR A 1 200 ? -9.967 0.443 -12.201 1.00 55.47 200 THR A N 1
ATOM 1624 C CA . THR A 1 200 ? -8.631 1.043 -12.083 1.00 55.47 200 THR A CA 1
ATOM 1625 C C . THR A 1 200 ? -7.543 -0.033 -12.059 1.00 55.47 200 THR A C 1
ATOM 1627 O O . THR A 1 200 ? -6.561 0.080 -12.789 1.00 55.47 200 THR A O 1
ATOM 1630 N N . ILE A 1 201 ? -7.739 -1.114 -11.294 1.00 52.31 201 ILE A N 1
ATOM 1631 C CA . ILE A 1 201 ? -6.790 -2.235 -11.220 1.00 52.31 201 ILE A CA 1
ATOM 1632 C C . ILE A 1 201 ? -6.705 -2.969 -12.561 1.00 52.31 201 ILE A C 1
ATOM 1634 O O . ILE A 1 201 ? -5.608 -3.150 -13.091 1.00 52.31 201 ILE A O 1
ATOM 1638 N N . LEU A 1 202 ? -7.846 -3.368 -13.132 1.00 56.38 202 LEU A N 1
ATOM 1639 C CA . LEU A 1 202 ? -7.895 -4.103 -14.399 1.00 56.38 202 LEU A CA 1
ATOM 1640 C C . LEU A 1 202 ? -7.235 -3.290 -15.521 1.00 56.38 202 LEU A C 1
ATOM 1642 O O . LEU A 1 202 ? -6.511 -3.829 -16.354 1.00 56.38 202 LEU A O 1
ATOM 1646 N N . TRP A 1 203 ? -7.427 -1.972 -15.500 1.00 60.06 203 TRP A N 1
ATOM 1647 C CA . TRP A 1 203 ? -6.887 -1.072 -16.506 1.00 60.06 203 TRP A CA 1
ATOM 1648 C C . TRP A 1 203 ? -5.400 -0.762 -16.315 1.00 60.06 203 TRP A C 1
ATOM 1650 O O . TRP A 1 203 ? -4.664 -0.714 -17.299 1.00 60.06 203 TRP A O 1
ATOM 1660 N N . SER A 1 204 ? -4.914 -0.630 -15.074 1.00 49.72 204 SER A N 1
ATOM 1661 C CA . SER A 1 204 ? -3.470 -0.573 -14.801 1.00 49.72 204 SER A CA 1
ATOM 1662 C C . SER A 1 204 ? -2.759 -1.828 -15.313 1.00 49.72 204 SER A C 1
ATOM 1664 O O . SER A 1 204 ? -1.701 -1.716 -15.928 1.00 49.72 204 SER A O 1
ATOM 1666 N N . LEU A 1 205 ? -3.363 -3.009 -15.146 1.00 52.31 205 LEU A N 1
ATOM 1667 C CA . LEU A 1 205 ? -2.816 -4.265 -15.666 1.00 52.31 205 LEU A CA 1
ATOM 1668 C C . LEU A 1 205 ? -2.778 -4.288 -17.202 1.00 52.31 205 LEU A C 1
ATOM 1670 O O . LEU A 1 205 ? -1.759 -4.665 -17.780 1.00 52.31 205 LEU A O 1
ATOM 1674 N N . VAL A 1 206 ? -3.841 -3.829 -17.872 1.00 56.53 206 VAL A N 1
ATOM 1675 C CA . VAL A 1 206 ? -3.896 -3.742 -19.344 1.00 56.53 206 VAL A CA 1
ATOM 1676 C C . VAL A 1 206 ? -2.894 -2.724 -19.890 1.00 56.53 206 VAL A C 1
ATOM 1678 O O . VAL A 1 206 ? -2.180 -3.027 -20.842 1.00 56.53 206 VAL A O 1
ATOM 1681 N N . SER A 1 207 ? -2.788 -1.542 -19.279 1.00 50.47 207 SER A N 1
ATOM 1682 C CA . SER A 1 207 ? -1.867 -0.490 -19.727 1.00 50.47 207 SER A CA 1
ATOM 1683 C C . SER A 1 207 ? -0.406 -0.926 -19.606 1.00 50.47 207 SER A C 1
ATOM 1685 O O . SER A 1 207 ? 0.406 -0.642 -20.485 1.00 50.47 207 SER A O 1
ATOM 1687 N N . VAL A 1 208 ? -0.075 -1.647 -18.535 1.00 48.22 208 VAL A N 1
ATOM 1688 C CA . VAL A 1 208 ? 1.258 -2.213 -18.317 1.00 48.22 208 VAL A CA 1
ATOM 1689 C C . VAL A 1 208 ? 1.531 -3.374 -19.281 1.00 48.22 208 VAL A C 1
ATOM 1691 O O . VAL A 1 208 ? 2.606 -3.433 -19.879 1.00 48.22 208 VAL A O 1
ATOM 1694 N N . GLY A 1 209 ? 0.552 -4.258 -19.497 1.00 52.53 209 GLY A N 1
ATOM 1695 C CA . GLY A 1 209 ? 0.656 -5.367 -20.448 1.00 52.53 209 GLY A CA 1
ATOM 1696 C C . GLY A 1 209 ? 0.836 -4.901 -21.895 1.00 52.53 209 GLY A C 1
ATOM 1697 O O . GLY A 1 209 ? 1.708 -5.405 -22.599 1.00 52.53 209 GLY A O 1
ATOM 1698 N N . LEU A 1 210 ? 0.076 -3.894 -22.330 1.00 48.53 210 LEU A N 1
ATOM 1699 C CA . LEU A 1 210 ? 0.201 -3.311 -23.668 1.00 48.53 210 LEU A CA 1
ATOM 1700 C C . LEU A 1 210 ? 1.538 -2.597 -23.854 1.00 48.53 210 LEU A C 1
ATOM 1702 O O . LEU A 1 210 ? 2.206 -2.830 -24.859 1.00 48.53 210 LEU A O 1
ATOM 1706 N N . ALA A 1 211 ? 1.967 -1.785 -22.883 1.00 46.62 211 ALA A N 1
ATOM 1707 C CA . ALA A 1 211 ? 3.280 -1.147 -22.933 1.00 46.62 211 ALA A CA 1
ATOM 1708 C C . ALA A 1 211 ? 4.406 -2.186 -23.073 1.00 46.62 211 ALA A C 1
ATOM 1710 O O . ALA A 1 211 ? 5.337 -1.979 -23.846 1.00 46.62 211 ALA A O 1
ATOM 1711 N N . TYR A 1 212 ? 4.288 -3.325 -22.383 1.00 47.25 212 TYR A N 1
ATOM 1712 C CA . TYR A 1 212 ? 5.245 -4.423 -22.478 1.00 47.25 212 TYR A CA 1
ATOM 1713 C C . TYR A 1 212 ? 5.240 -5.129 -23.845 1.00 47.25 212 TYR A C 1
ATOM 1715 O O . TYR A 1 212 ? 6.308 -5.362 -24.406 1.00 47.25 212 TYR A O 1
ATOM 1723 N N . VAL A 1 213 ? 4.065 -5.444 -24.403 1.00 50.69 213 VAL A N 1
ATOM 1724 C CA . VAL A 1 213 ? 3.945 -6.100 -25.722 1.00 50.69 213 VAL A CA 1
ATOM 1725 C C . VAL A 1 213 ? 4.462 -5.203 -26.851 1.00 50.69 213 VAL A C 1
ATOM 1727 O O . VAL A 1 213 ? 5.029 -5.707 -27.810 1.00 50.69 213 VAL A O 1
ATOM 1730 N N . ILE A 1 214 ? 4.294 -3.884 -26.730 1.00 43.75 214 ILE A N 1
ATOM 1731 C CA . ILE A 1 214 ? 4.678 -2.901 -27.757 1.00 43.75 214 ILE A CA 1
ATOM 1732 C C . ILE A 1 214 ? 6.178 -2.553 -27.711 1.00 43.75 214 ILE A C 1
ATOM 1734 O O . ILE A 1 214 ? 6.743 -2.143 -28.720 1.00 43.75 214 ILE A O 1
ATOM 1738 N N . LEU A 1 215 ? 6.826 -2.675 -26.548 1.00 44.41 215 LEU A N 1
ATOM 1739 C CA . LEU A 1 215 ? 8.262 -2.400 -26.370 1.00 44.41 215 LEU A CA 1
ATOM 1740 C C . LEU A 1 215 ? 9.171 -3.584 -26.748 1.00 44.41 215 LEU A C 1
ATOM 1742 O O . LEU A 1 215 ? 10.393 -3.468 -26.624 1.00 44.41 215 LEU A O 1
ATOM 1746 N N . ARG A 1 216 ? 8.588 -4.708 -27.168 1.00 46.62 216 ARG A N 1
ATOM 1747 C CA . ARG A 1 216 ? 9.289 -5.899 -27.646 1.00 46.62 216 ARG A CA 1
ATOM 1748 C C . ARG A 1 216 ? 9.299 -5.934 -29.169 1.00 46.62 216 ARG A C 1
ATOM 1750 O O . ARG A 1 216 ? 10.345 -6.352 -29.707 1.00 46.62 216 ARG A O 1
#

Secondary structure (DSSP, 8-state):
--TTSS-HHHHHHHHHHHHHHHHHHHHHHHHPPS-SSSS---HHHHH-HHHHHHHHHHHHHHHHHHHHHHHHHHHHHHHTT--HHHHHHHHHHHHHHHHHHHHHHHHHHHHHHTT-TT------HHHHHHHHHHHHHHHHHHHHHHHH-TTS-HHHHHHHHHHHHHHHHHHHHHHHHHHH-SSS-SHHHHHHHHHHHHHHHHHHHHHHHHHHHHT-

pLDDT: mean 71.98, std 17.45, range [43.75, 97.69]

=== Feature glossary ===
Key to the feature types in this record:

— What the protein is —

Primary structure: the covalent order of the twenty standard amino acids along the backbone. Two proteins with the same sequence will (almost always) fold to the same structure; two with 30% identity often share a fold but not the details.

Database cross-references. InterPro integrates a dozen domain/family signature databases into unified entries with residue-range hits. GO terms attach function/process/location labels with evidence codes. CATH codes position the fold in a four-level structural taxonomy. Organism is the NCBI-taxonomy species name.

— Where its atoms are —

The mmCIF block holds the 3D Cartesian coordinates of each backbone atom (N, Cα, C, O) in ångströms. mmCIF is the PDB's canonical archive format — a tagged-loop text representation of the atomic model.

Six rendered views show the 3D structure from the faces of a cube — i.e. along ±x, ±y, ±z. Rendering representation is drawn randomly per protein from cartoon (secondary-structure ribbons), sticks (backbone bonds), or molecular surface; coloring is either N→C rainbow (blue at the N-terminus through red at the C-terminus) or one color per chain.

— Local backbone conformation —

DSSP 8-state secondary structure assigns each residue one of H (α-helix), G (3₁₀-helix), I (π-helix), E (extended β-strand), B (isolated β-bridge), T (hydrogen-bonded turn), S (bend), or '-' (coil). The assignment is computed from backbone hydrogen-bond geometry via the Kabsch–Sander algorithm.

P-SEA three-state annotation labels each residue as helix, strand, or coil based purely on the geometry of the Cα trace. It serves as a fallback when the full backbone (and thus DSSP) is unavailable.

The φ/ψ torsion pair specifies the backbone conformation at each residue. φ rotates about the N–Cα bond, ψ about the Cα–C bond. Steric clashes forbid most of the (φ, ψ) plane — the allowed regions (α-helix basin, β-sheet basin, left-handed helix) are the Ramachandran-allowed regions.

— Global shape and packing —

The geometric summary reports three shape descriptors. Rg (radius of gyration) measures how spread out the Cα atoms are about their centre of mass; compact globular proteins have small Rg, elongated or unfolded ones large. Cα contacts (<8 Å, |i−j|>4) count long-range residue pairs in spatial proximity — high for tightly packed folds, near zero for rods or random coil. The bounding-box extents give the protein's footprint along x, y, z in Å.

Accessible surface area quantifies burial. A residue with SASA near zero is packed into the hydrophobic core; one with SASA >100 Å² sits on the surface. Computed here via the Shrake–Rupley numerical algorithm with a 1.4 Å probe.

Plot images: a contact map (which residues are close in 3D, as an N×N binary image), a Ramachandran scatter (backbone torsion angles, revealing secondary-structure composition at a glance), and — for AlphaFold structures — a PAE heatmap (pairwise prediction confidence).

— Structural neighborhood —

The Foldseek 3Di string encodes local tertiary geometry as a 20-letter alphabet — one character per residue — derived from the relative positions of nearby Cα atoms. Unlike the amino-acid sequence, 3Di is a direct function of the 3D structure, so two proteins with the same fold have similar 3Di strings even at low sequence identity.

Nearest PDB neighbors are the top structural matches found by Foldseek when searching this structure against the entire Protein Data Bank. Each hit reports a TM-score (0 to 1; >0.5 almost always implies the same fold) and an E-value. These are *structural* homologs — they may share no detectable sequence similarity.

— Confidence and disorder —

For AlphaFold models, the B-factor field carries pLDDT — the model's own estimate of local accuracy on a 0–100 scale. Regions with pLDDT<50 should be treated as essentially unmodeled; they often correspond to intrinsically disordered segments.

B-factor (Debye–Waller factor) reflects atomic displacement in the crystal lattice. It is an experimental observable (units Å²), not a prediction; low values mean the atom is pinned down, high values mean it moves or is heterogeneous across the crystal.

Predicted aligned error is AlphaFold's pairwise confidence. Unlike pLDDT (per-residue), PAE is per-residue-pair and captures whether two parts of the structure are correctly placed relative to each other. Units are ångströms of expected positional error.